Protein AF-0000000074474232 (afdb_homodimer)

Secondary structure (DSSP, 8-state):
-----------HHHHHHHHHHHHHHHHH-TT-----HHHHHHSPP--HHHHHHHHHHHHHHHH-GGGS-TT--HHHHHHHHHHHHHHHHHHHHHHHHHHHHHHHHHHHHHHHHHHHHHHHHHHHH-S-THHHHHHHHHHHHHHHHHHHHHHHHT----/-----------HHHHHHHHHHHHHHHHH-TT-----HHHHHHSPP--HHHHHHHHHHHHHHHH-GGGS-TT--HHHHHHHHHHHHHHHHHHHHHHHHHHHHHHHHHHHHHHHHHHHHHHHHHHHH---THHHHHHHHHHHHHHHHHHHHHHHHT----

Structure (mmCIF, N/CA/C/O backbone):
data_AF-0000000074474232-model_v1
#
loop_
_entity.id
_entity.type
_entity.pdbx_description
1 polymer 'Uncharacterized protein'
#
loop_
_atom_site.group_PDB
_atom_site.id
_atom_site.type_symbol
_atom_site.label_atom_id
_atom_site.label_alt_id
_atom_site.label_comp_id
_atom_site.label_asym_id
_atom_site.label_entity_id
_atom_site.label_seq_id
_atom_site.pdbx_PDB_ins_code
_atom_site.Cartn_x
_atom_site.Cartn_y
_atom_site.Cartn_z
_atom_site.occupancy
_atom_site.B_iso_or_equiv
_atom_site.auth_seq_id
_atom_site.auth_comp_id
_atom_site.auth_asym_id
_atom_site.auth_atom_id
_atom_site.pdbx_PDB_model_num
ATOM 1 N N . MET A 1 1 ? 11.703 -27.922 -12.281 1 56.19 1 MET A N 1
ATOM 2 C CA . MET A 1 1 ? 10.57 -27.234 -11.68 1 56.19 1 MET A CA 1
ATOM 3 C C . MET A 1 1 ? 10.922 -25.797 -11.359 1 56.19 1 MET A C 1
ATOM 5 O O . MET A 1 1 ? 12.078 -25.484 -11.062 1 56.19 1 MET A O 1
ATOM 9 N N . PRO A 1 2 ? 10.07 -24.875 -11.906 1 59.62 2 PRO A N 1
ATOM 10 C CA . PRO A 1 2 ? 10.422 -23.5 -11.547 1 59.62 2 PRO A CA 1
ATOM 11 C C . PRO A 1 2 ? 10.531 -23.297 -10.039 1 59.62 2 PRO A C 1
ATOM 13 O O . PRO A 1 2 ? 9.938 -24.062 -9.266 1 59.62 2 PRO A O 1
ATOM 16 N N . ALA A 1 3 ? 11.477 -22.609 -9.555 1 66.25 3 ALA A N 1
ATOM 17 C CA . ALA A 1 3 ? 11.719 -22.281 -8.148 1 66.25 3 ALA A CA 1
ATOM 18 C C . ALA A 1 3 ? 10.43 -21.844 -7.461 1 66.25 3 ALA A C 1
ATOM 20 O O . ALA A 1 3 ? 9.617 -21.141 -8.047 1 66.25 3 ALA A O 1
ATOM 21 N N . ASN A 1 4 ? 10.008 -22.703 -6.492 1 84.38 4 ASN A N 1
ATOM 22 C CA . ASN A 1 4 ? 8.828 -22.391 -5.695 1 84.38 4 ASN A CA 1
ATOM 23 C C . ASN A 1 4 ? 9.211 -21.688 -4.391 1 84.38 4 ASN A C 1
ATOM 25 O O . ASN A 1 4 ? 9.578 -22.344 -3.414 1 84.38 4 ASN A O 1
ATOM 29 N N . ARG A 1 5 ? 9.172 -20.438 -4.352 1 91.44 5 ARG A N 1
ATOM 30 C CA . ARG A 1 5 ? 9.539 -19.641 -3.184 1 91.44 5 ARG A CA 1
ATOM 31 C C . ARG A 1 5 ? 8.391 -19.562 -2.188 1 91.44 5 ARG A C 1
ATOM 33 O O . ARG A 1 5 ? 8.609 -19.562 -0.975 1 91.44 5 ARG A O 1
ATOM 40 N N . VAL A 1 6 ? 7.156 -19.516 -2.666 1 96.56 6 VAL A N 1
ATOM 41 C CA . VAL A 1 6 ? 5.973 -19.422 -1.82 1 96.56 6 VAL A CA 1
ATOM 42 C C . VAL A 1 6 ? 5.121 -20.672 -1.967 1 96.56 6 VAL A C 1
ATOM 44 O O . VAL A 1 6 ? 4.629 -20.969 -3.057 1 96.56 6 VAL A O 1
ATOM 47 N N . SER A 1 7 ? 5.07 -21.422 -0.91 1 96.19 7 SER A N 1
ATOM 48 C CA . SER A 1 7 ? 4.188 -22.578 -0.816 1 96.19 7 SER A CA 1
ATOM 49 C C . SER A 1 7 ? 3.279 -22.484 0.407 1 96.19 7 SER A C 1
ATOM 51 O O . SER A 1 7 ? 3.719 -22.734 1.531 1 96.19 7 SER A O 1
ATOM 53 N N . ALA A 1 8 ? 2.064 -22.047 0.176 1 96.62 8 ALA A N 1
ATOM 54 C CA . ALA A 1 8 ? 1.136 -21.797 1.275 1 96.62 8 ALA A CA 1
ATOM 55 C C . ALA A 1 8 ? -0.312 -21.938 0.814 1 96.62 8 ALA A C 1
ATOM 57 O O . ALA A 1 8 ? -0.588 -21.953 -0.388 1 96.62 8 ALA A O 1
ATOM 58 N N . VAL A 1 9 ? -1.107 -22.219 1.738 1 96.44 9 VAL A N 1
ATOM 59 C CA . VAL A 1 9 ? -2.553 -22.203 1.543 1 96.44 9 VAL A CA 1
ATOM 60 C C . VAL A 1 9 ? -3.191 -21.156 2.453 1 96.44 9 VAL A C 1
ATOM 62 O O . VAL A 1 9 ? -2.797 -21.016 3.613 1 96.44 9 VAL A O 1
ATOM 65 N N . LEU A 1 10 ? -4.109 -20.469 1.896 1 97.94 10 LEU A N 1
ATOM 66 C CA . LEU A 1 10 ? -4.84 -19.453 2.643 1 97.94 10 LEU A CA 1
ATOM 67 C C . LEU A 1 10 ? -6.293 -19.875 2.852 1 97.94 10 LEU A C 1
ATOM 69 O O . LEU A 1 10 ? -7.043 -20.016 1.886 1 97.94 10 LEU A O 1
ATOM 73 N N . SER A 1 11 ? -6.668 -20.094 4.113 1 97.25 11 SER A N 1
ATOM 74 C CA . SER A 1 11 ? -8.016 -20.562 4.426 1 97.25 11 SER A CA 1
ATOM 75 C C . SER A 1 11 ? -9.047 -19.469 4.184 1 97.25 11 SER A C 1
ATOM 77 O O . SER A 1 11 ? -8.719 -18.281 4.195 1 97.25 11 SER A O 1
ATOM 79 N N . LYS A 1 12 ? -10.242 -19.906 3.912 1 97.12 12 LYS A N 1
ATOM 80 C CA . LYS A 1 12 ? -11.352 -18.969 3.756 1 97.12 12 LYS A CA 1
ATOM 81 C C . LYS A 1 12 ? -11.523 -18.109 5.008 1 97.12 12 LYS A C 1
ATOM 83 O O . LYS A 1 12 ? -11.805 -16.922 4.914 1 97.12 12 LYS A O 1
ATOM 88 N N . GLU A 1 13 ? -11.359 -18.734 6.117 1 98.06 13 GLU A N 1
ATOM 89 C CA . GLU A 1 13 ? -11.492 -18.031 7.391 1 98.06 13 GLU A CA 1
ATOM 90 C C . GLU A 1 13 ? -10.445 -16.938 7.523 1 98.06 13 GLU A C 1
ATOM 92 O O . GLU A 1 13 ? -10.758 -15.82 7.953 1 98.06 13 GLU A O 1
ATOM 97 N N . ASP A 1 14 ? -9.195 -17.219 7.145 1 98.38 14 ASP A N 1
ATOM 98 C CA . ASP A 1 14 ? -8.133 -16.219 7.203 1 98.38 14 ASP A CA 1
ATOM 99 C C . ASP A 1 14 ? -8.391 -15.086 6.211 1 98.38 14 ASP A C 1
ATOM 101 O O . ASP A 1 14 ? -8.18 -13.914 6.531 1 98.38 14 ASP A O 1
ATOM 105 N N . CYS A 1 15 ? -8.836 -15.43 5.039 1 98.44 15 CYS A N 1
ATOM 106 C CA . CYS A 1 15 ? -9.172 -14.414 4.047 1 98.44 15 CYS A CA 1
ATOM 107 C C . CYS A 1 15 ? -10.234 -13.461 4.586 1 98.44 15 CYS A C 1
ATOM 109 O O . CYS A 1 15 ? -10.086 -12.242 4.465 1 98.44 15 CYS A O 1
ATOM 111 N N . GLU A 1 16 ? -11.25 -14.047 5.188 1 98.38 16 GLU A N 1
ATOM 112 C CA . GLU A 1 16 ? -12.328 -13.227 5.734 1 98.38 16 GLU A CA 1
ATOM 113 C C . GLU A 1 16 ? -11.828 -12.336 6.867 1 98.38 16 GLU A C 1
ATOM 115 O O . GLU A 1 16 ? -12.234 -11.18 6.98 1 98.38 16 GLU A O 1
ATOM 120 N N . ALA A 1 17 ? -10.93 -12.844 7.684 1 98.69 17 ALA A N 1
ATOM 121 C CA . ALA A 1 17 ? -10.367 -12.07 8.789 1 98.69 17 ALA A CA 1
ATOM 122 C C . ALA A 1 17 ? -9.539 -10.898 8.266 1 98.69 17 ALA A C 1
ATOM 124 O O . ALA A 1 17 ? -9.586 -9.797 8.828 1 98.69 17 ALA A O 1
ATOM 125 N N . ILE A 1 18 ? -8.805 -11.125 7.227 1 98.88 18 ILE A N 1
ATOM 126 C CA . ILE A 1 18 ? -7.953 -10.102 6.629 1 98.88 18 ILE A CA 1
ATOM 127 C C . ILE A 1 18 ? -8.828 -8.992 6.039 1 98.88 18 ILE A C 1
ATOM 129 O O . ILE A 1 18 ? -8.594 -7.809 6.293 1 98.88 18 ILE A O 1
ATOM 133 N N . LEU A 1 19 ? -9.852 -9.359 5.285 1 98.69 19 LEU A N 1
ATOM 134 C CA . LEU A 1 19 ? -10.742 -8.375 4.68 1 98.69 19 LEU A CA 1
ATOM 135 C C . LEU A 1 19 ? -11.5 -7.598 5.75 1 98.69 19 LEU A C 1
ATOM 137 O O . LEU A 1 19 ? -11.734 -6.398 5.602 1 98.69 19 LEU A O 1
ATOM 141 N N . ALA A 1 20 ? -11.852 -8.297 6.84 1 98.75 20 ALA A N 1
ATOM 142 C CA . ALA A 1 20 ? -12.492 -7.621 7.969 1 98.75 20 ALA A CA 1
ATOM 143 C C . ALA A 1 20 ? -11.539 -6.613 8.609 1 98.75 20 ALA A C 1
ATOM 145 O O . ALA A 1 20 ? -11.969 -5.547 9.062 1 98.75 20 ALA A O 1
ATOM 146 N N . ALA A 1 21 ? -10.234 -6.941 8.719 1 98.81 21 ALA A N 1
ATOM 147 C CA . ALA A 1 21 ? -9.234 -6.02 9.258 1 98.81 21 ALA A CA 1
ATOM 148 C C . ALA A 1 21 ? -9.133 -4.762 8.398 1 98.81 21 ALA A C 1
ATOM 150 O O . ALA A 1 21 ? -9.086 -3.648 8.93 1 98.81 21 ALA A O 1
ATOM 151 N N . PHE A 1 22 ? -9.133 -4.898 7.086 1 98.81 22 PHE A N 1
ATOM 152 C CA . PHE A 1 22 ? -9.125 -3.74 6.203 1 98.81 22 PHE A CA 1
ATOM 153 C C . PHE A 1 22 ? -10.375 -2.895 6.402 1 98.81 22 PHE A C 1
ATOM 155 O O . PHE A 1 22 ? -10.312 -1.663 6.379 1 98.81 22 PHE A O 1
ATOM 162 N N . ASN A 1 23 ? -11.508 -3.553 6.59 1 98.38 23 ASN A N 1
ATOM 163 C CA . ASN A 1 23 ? -12.75 -2.828 6.84 1 98.38 23 ASN A CA 1
ATOM 164 C C . ASN A 1 23 ? -12.703 -2.068 8.164 1 98.38 23 ASN A C 1
ATOM 166 O O . ASN A 1 23 ? -13.242 -0.968 8.273 1 98.38 23 ASN A O 1
ATOM 170 N N . THR A 1 24 ? -12.102 -2.662 9.195 1 98.69 24 THR A N 1
ATOM 171 C CA . THR A 1 24 ? -11.906 -1.979 10.469 1 98.69 24 THR A CA 1
ATOM 172 C C . THR A 1 24 ? -11.109 -0.692 10.273 1 98.69 24 THR A C 1
ATOM 174 O O . THR A 1 24 ? -11.469 0.355 10.812 1 98.69 24 THR A O 1
ATOM 177 N N . ILE A 1 25 ? -10.047 -0.731 9.484 1 98.88 25 ILE A N 1
ATOM 178 C CA . ILE A 1 25 ? -9.203 0.429 9.211 1 98.88 25 ILE A CA 1
ATOM 179 C C . ILE A 1 25 ? -10.039 1.525 8.547 1 98.88 25 ILE A C 1
ATOM 181 O O . ILE A 1 25 ? -9.992 2.684 8.961 1 98.88 25 ILE A O 1
ATOM 185 N N . LYS A 1 26 ? -10.805 1.165 7.566 1 98.25 26 LYS A N 1
ATOM 186 C CA . LYS A 1 26 ? -11.648 2.121 6.855 1 98.25 26 LYS A CA 1
ATOM 187 C C . LYS A 1 26 ? -12.656 2.775 7.801 1 98.25 26 LYS A C 1
ATOM 189 O O . LYS A 1 26 ? -12.875 3.986 7.734 1 98.25 26 LYS A O 1
ATOM 194 N N . THR A 1 27 ? -13.234 1.987 8.688 1 98.25 27 THR A N 1
ATOM 195 C CA . THR A 1 27 ? -14.258 2.467 9.609 1 98.25 27 THR A CA 1
ATOM 196 C C . THR A 1 27 ? -13.664 3.438 10.625 1 98.25 27 THR A C 1
ATOM 198 O O . THR A 1 27 ? -14.312 4.406 11.023 1 98.25 27 THR A O 1
ATOM 201 N N . LYS A 1 28 ? -12.414 3.199 11.008 1 98.5 28 LYS A N 1
ATOM 202 C CA . LYS A 1 28 ? -11.758 4.023 12.016 1 98.5 28 LYS A CA 1
ATOM 203 C C . LYS A 1 28 ? -11.164 5.285 11.398 1 98.5 28 LYS A C 1
ATOM 205 O O . LYS A 1 28 ? -10.695 6.176 12.109 1 98.5 28 LYS A O 1
ATOM 210 N N . LEU A 1 29 ? -11.172 5.352 10.07 1 98.62 29 LEU A N 1
ATOM 211 C CA . LEU A 1 29 ? -10.711 6.527 9.344 1 98.62 29 LEU A CA 1
ATOM 212 C C . LEU A 1 29 ? -11.812 7.074 8.438 1 98.62 29 LEU A C 1
ATOM 214 O O . LEU A 1 29 ? -11.656 7.109 7.215 1 98.62 29 LEU A O 1
ATOM 218 N N . PRO A 1 30 ? -12.891 7.562 9.016 1 97.69 30 PRO A N 1
ATOM 219 C CA . PRO A 1 30 ? -14.055 7.957 8.219 1 97.69 30 PRO A CA 1
ATOM 220 C C . PRO A 1 30 ? -13.812 9.227 7.41 1 97.69 30 PRO A C 1
ATOM 222 O O . PRO A 1 30 ? -14.68 9.648 6.637 1 97.69 30 PRO A O 1
ATOM 225 N N . PHE A 1 31 ? -12.617 9.797 7.5 1 98 31 PHE A N 1
ATOM 226 C CA . PHE A 1 31 ? -12.336 11.07 6.848 1 98 31 PHE A CA 1
ATOM 227 C C . PHE A 1 31 ? -11.359 10.883 5.695 1 98 31 PHE A C 1
ATOM 229 O O . PHE A 1 31 ? -10.766 11.852 5.211 1 98 31 PHE A O 1
ATOM 236 N N . LEU A 1 32 ? -11.156 9.633 5.258 1 98.44 32 LEU A N 1
ATOM 237 C CA . LEU A 1 32 ? -10.258 9.359 4.141 1 98.44 32 LEU A CA 1
ATOM 238 C C . LEU A 1 32 ? -10.758 10.031 2.863 1 98.44 32 LEU A C 1
ATOM 240 O O . LEU A 1 32 ? -11.961 10.039 2.592 1 98.44 32 LEU A O 1
ATOM 244 N N . ILE A 1 33 ? -9.805 10.555 2.111 1 97.94 33 ILE A N 1
ATOM 245 C CA . ILE A 1 33 ? -10.172 11.18 0.845 1 97.94 33 ILE A CA 1
ATOM 246 C C . ILE A 1 33 ? -9.328 10.594 -0.282 1 97.94 33 ILE A C 1
ATOM 248 O O . ILE A 1 33 ? -8.32 9.922 -0.029 1 97.94 33 ILE A O 1
ATOM 252 N N . ASP A 1 34 ? -9.805 10.828 -1.432 1 97.19 34 ASP A N 1
ATOM 253 C CA . ASP A 1 34 ? -9.086 10.461 -2.648 1 97.19 34 ASP A CA 1
ATOM 254 C C . ASP A 1 34 ? -8.703 11.695 -3.455 1 97.19 34 ASP A C 1
ATOM 256 O O . ASP A 1 34 ? -9.516 12.602 -3.637 1 97.19 34 ASP A O 1
ATOM 260 N N . LEU A 1 35 ? -7.457 11.844 -3.846 1 97.19 35 LEU A N 1
ATOM 261 C CA . LEU A 1 35 ? -6.969 12.945 -4.668 1 97.19 35 LEU A CA 1
ATOM 262 C C . LEU A 1 35 ? -6.832 12.516 -6.125 1 97.19 35 LEU A C 1
ATOM 264 O O . LEU A 1 35 ? -6.402 11.398 -6.41 1 97.19 35 LEU A O 1
ATOM 268 N N . THR A 1 36 ? -7.277 13.383 -6.996 1 96.62 36 THR A N 1
ATOM 269 C CA . THR A 1 36 ? -6.98 13.156 -8.406 1 96.62 36 THR A CA 1
ATOM 270 C C . THR A 1 36 ? -5.504 13.422 -8.695 1 96.62 36 THR A C 1
ATOM 272 O O . THR A 1 36 ? -4.797 14 -7.867 1 96.62 36 THR A O 1
ATOM 275 N N . LYS A 1 37 ? -5.109 12.953 -9.828 1 96 37 LYS A N 1
ATOM 276 C CA . LYS A 1 37 ? -3.729 13.195 -10.227 1 96 37 LYS A CA 1
ATOM 277 C C . LYS A 1 37 ? -3.42 14.688 -10.258 1 96 37 LYS A C 1
ATOM 279 O O . LYS A 1 37 ? -2.348 15.117 -9.82 1 96 37 LYS A O 1
ATOM 284 N N . GLU A 1 38 ? -4.289 15.523 -10.75 1 96 38 GLU A N 1
ATOM 285 C CA . GLU A 1 38 ? -4.129 16.969 -10.844 1 96 38 GLU A CA 1
ATOM 286 C C . GLU A 1 38 ? -4.043 17.609 -9.453 1 96 38 GLU A C 1
ATOM 288 O O . GLU A 1 38 ? -3.227 18.5 -9.227 1 96 38 GLU A O 1
ATOM 293 N N . GLU A 1 39 ? -4.832 17.109 -8.602 1 94.5 39 GLU A N 1
ATOM 294 C CA . GLU A 1 39 ? -4.824 17.625 -7.238 1 94.5 39 GLU A CA 1
ATOM 295 C C . GLU A 1 39 ? -3.51 17.297 -6.531 1 94.5 39 GLU A C 1
ATOM 297 O O . GLU A 1 39 ? -2.941 18.156 -5.844 1 94.5 39 GLU A O 1
ATOM 302 N N . ARG A 1 40 ? -3.127 16.094 -6.711 1 94.31 40 ARG A N 1
ATOM 303 C CA . ARG A 1 40 ? -1.899 15.633 -6.074 1 94.31 40 ARG A CA 1
ATOM 304 C C . ARG A 1 40 ? -0.71 16.5 -6.473 1 94.31 40 ARG A C 1
ATOM 306 O O . ARG A 1 40 ? 0.116 16.859 -5.633 1 94.31 40 ARG A O 1
ATOM 313 N N . VAL A 1 41 ? -0.672 16.812 -7.652 1 92.19 41 VAL A N 1
ATOM 314 C CA . VAL A 1 41 ? 0.442 17.578 -8.188 1 92.19 41 VAL A CA 1
ATOM 315 C C . VAL A 1 41 ? 0.34 19.031 -7.715 1 92.19 41 VAL A C 1
ATOM 317 O O . VAL A 1 41 ? 1.356 19.688 -7.453 1 92.19 41 VAL A O 1
ATOM 320 N N . ALA A 1 42 ? -0.801 19.562 -7.512 1 91.19 42 ALA A N 1
ATOM 321 C CA . ALA A 1 42 ? -1.051 20.969 -7.188 1 91.19 42 ALA A CA 1
ATOM 322 C C . ALA A 1 42 ? -0.808 21.234 -5.707 1 91.19 42 ALA A C 1
ATOM 324 O O . ALA A 1 42 ? -0.588 22.391 -5.309 1 91.19 42 ALA A O 1
ATOM 325 N N . LEU A 1 43 ? -0.833 20.219 -4.887 1 90.5 43 LEU A N 1
ATOM 326 C CA . LEU A 1 43 ? -0.691 20.391 -3.447 1 90.5 43 LEU A CA 1
ATOM 327 C C . LEU A 1 43 ? 0.745 20.75 -3.084 1 90.5 43 LEU A C 1
ATOM 329 O O . LEU A 1 43 ? 1.689 20.141 -3.59 1 90.5 43 LEU A O 1
ATOM 333 N N . PRO A 1 44 ? 0.837 21.828 -2.281 1 86.62 44 PRO A N 1
ATOM 334 C CA . PRO A 1 44 ? 2.178 22.031 -1.731 1 86.62 44 PRO A CA 1
ATOM 335 C C . PRO A 1 44 ? 2.678 20.844 -0.919 1 86.62 44 PRO A C 1
ATOM 337 O O . PRO A 1 44 ? 1.976 20.359 -0.027 1 86.62 44 PRO A O 1
ATOM 340 N N . LYS A 1 45 ? 3.787 20.344 -1.188 1 79.5 45 LYS A N 1
ATOM 341 C CA . LYS A 1 45 ? 4.262 19.094 -0.595 1 79.5 45 LYS A CA 1
ATOM 342 C C . LYS A 1 45 ? 4.992 19.359 0.719 1 79.5 45 LYS A C 1
ATOM 344 O O . LYS A 1 45 ? 5.746 20.328 0.836 1 79.5 45 LYS A O 1
ATOM 349 N N . MET A 1 46 ? 4.535 18.484 1.647 1 79.56 46 MET A N 1
ATOM 350 C CA . MET A 1 46 ? 5.234 18.5 2.93 1 79.56 46 MET A CA 1
ATOM 351 C C . MET A 1 46 ? 6.309 17.422 2.973 1 79.56 46 MET A C 1
ATOM 353 O O . MET A 1 46 ? 6.02 16.25 2.744 1 79.56 46 MET A O 1
ATOM 357 N N . GLY A 1 47 ? 7.516 17.75 2.85 1 74.06 47 GLY A N 1
ATOM 358 C CA . GLY A 1 47 ? 8.594 16.797 3.07 1 74.06 47 GLY A CA 1
ATOM 359 C C . GLY A 1 47 ? 9.133 16.812 4.488 1 74.06 47 GLY A C 1
ATOM 360 O O . GLY A 1 47 ? 8.57 17.484 5.359 1 74.06 47 GLY A O 1
ATOM 361 N N . ASP A 1 48 ? 10.039 15.945 4.777 1 76.75 48 ASP A N 1
ATOM 362 C CA . ASP A 1 48 ? 10.602 15.812 6.117 1 76.75 48 ASP A CA 1
ATOM 363 C C . ASP A 1 48 ? 11.008 17.172 6.676 1 76.75 48 ASP A C 1
ATOM 365 O O . ASP A 1 48 ? 10.742 17.484 7.84 1 76.75 48 ASP A O 1
ATOM 369 N N . LYS A 1 49 ? 11.555 18.031 5.891 1 77.19 49 LYS A N 1
ATOM 370 C CA . LYS A 1 49 ? 11.992 19.359 6.332 1 77.19 49 LYS A CA 1
ATOM 371 C C . LYS A 1 49 ? 10.797 20.266 6.613 1 77.19 49 LYS A C 1
ATOM 373 O O . LYS A 1 49 ? 10.859 21.125 7.5 1 77.19 49 LYS A O 1
ATOM 378 N N . SER A 1 50 ? 9.758 19.938 6 1 88.25 50 SER A N 1
ATOM 379 C CA . SER A 1 50 ? 8.57 20.766 6.18 1 88.25 50 SER A CA 1
ATOM 380 C C . SER A 1 50 ? 7.852 20.422 7.48 1 88.25 50 SER A C 1
ATOM 382 O O . SER A 1 50 ? 7.148 21.25 8.047 1 88.25 50 SER A O 1
ATOM 384 N N . ARG A 1 51 ? 8.133 19.203 8.016 1 90.81 51 ARG A N 1
ATOM 385 C CA . ARG A 1 51 ? 7.496 18.797 9.266 1 90.81 51 ARG A CA 1
ATOM 386 C C . ARG A 1 51 ? 8.008 19.625 10.438 1 90.81 51 ARG A C 1
ATOM 388 O O . ARG A 1 51 ? 7.215 20.109 11.258 1 90.81 51 ARG A O 1
ATOM 395 N N . ALA A 1 52 ? 9.297 19.75 10.523 1 88.69 52 ALA A N 1
ATOM 396 C CA . ALA A 1 52 ? 9.891 20.578 11.57 1 88.69 52 ALA A CA 1
ATOM 397 C C . ALA A 1 52 ? 9.43 22.031 11.445 1 88.69 52 ALA A C 1
ATOM 399 O O . ALA A 1 52 ? 9.172 22.688 12.453 1 88.69 52 ALA A O 1
ATOM 400 N N . PHE A 1 53 ? 9.406 22.531 10.219 1 93 53 PHE A N 1
ATOM 401 C CA . PHE A 1 53 ? 8.938 23.875 9.93 1 93 53 PHE A CA 1
ATOM 402 C C . PHE A 1 53 ? 7.512 24.078 10.422 1 93 53 PHE A C 1
ATOM 404 O O . PHE A 1 53 ? 7.207 25.062 11.086 1 93 53 PHE A O 1
ATOM 411 N N . VAL A 1 54 ? 6.68 23.125 10.094 1 94.94 54 VAL A N 1
ATOM 412 C CA . VAL A 1 54 ? 5.27 23.203 10.469 1 94.94 54 VAL A CA 1
ATOM 413 C C . VAL A 1 54 ? 5.133 23.172 11.984 1 94.94 54 VAL A C 1
ATOM 415 O O . VAL A 1 54 ? 4.375 23.953 12.562 1 94.94 54 VAL A O 1
ATOM 418 N N . THR A 1 55 ? 5.848 22.281 12.719 1 93.5 55 THR A N 1
ATOM 419 C CA . THR A 1 55 ? 5.812 22.172 14.172 1 93.5 55 THR A CA 1
ATOM 420 C C . THR A 1 55 ? 6.273 23.469 14.828 1 93.5 55 THR A C 1
ATOM 422 O O . THR A 1 55 ? 5.645 23.953 15.773 1 93.5 55 THR A O 1
ATOM 425 N N . LYS A 1 56 ? 7.305 24.016 14.297 1 93.12 56 LYS A N 1
ATOM 426 C CA . LYS A 1 56 ? 7.824 25.266 14.828 1 93.12 56 LYS A CA 1
ATOM 427 C C . LYS A 1 56 ? 6.832 26.406 14.609 1 93.12 56 LYS A C 1
ATOM 429 O O . LYS A 1 56 ? 6.621 27.234 15.5 1 93.12 56 LYS A O 1
ATOM 434 N N . ALA A 1 57 ? 6.34 26.453 13.398 1 94.44 57 ALA A N 1
ATOM 435 C CA . ALA A 1 57 ? 5.34 27.484 13.078 1 94.44 57 ALA A CA 1
ATOM 436 C C . ALA A 1 57 ? 4.156 27.406 14.039 1 94.44 57 ALA A C 1
ATOM 438 O O . ALA A 1 57 ? 3.652 28.422 14.5 1 94.44 57 ALA A O 1
ATOM 439 N N . LEU A 1 58 ? 3.725 26.203 14.312 1 96.19 58 LEU A N 1
ATOM 440 C CA . LEU A 1 58 ? 2.615 26 15.242 1 96.19 58 LEU A CA 1
ATOM 441 C C . LEU A 1 58 ? 2.982 26.5 16.641 1 96.19 58 LEU A C 1
ATOM 443 O O . LEU A 1 58 ? 2.168 27.141 17.312 1 96.19 58 LEU A O 1
ATOM 447 N N . GLU A 1 59 ? 4.133 26.203 17.062 1 94.56 59 GLU A N 1
ATOM 448 C CA . GLU A 1 59 ? 4.621 26.672 18.344 1 94.56 59 GLU A CA 1
ATOM 449 C C . GLU A 1 59 ? 4.617 28.203 18.422 1 94.56 59 GLU A C 1
ATOM 451 O O . GLU A 1 59 ? 4.121 28.781 19.391 1 94.56 59 GLU A O 1
ATOM 456 N N . VAL A 1 60 ? 5.141 28.781 17.391 1 93 60 VAL A N 1
ATOM 457 C CA . VAL A 1 60 ? 5.227 30.234 17.312 1 93 60 VAL A CA 1
ATOM 458 C C . VAL A 1 60 ? 3.824 30.844 17.344 1 93 60 VAL A C 1
ATOM 460 O O . VAL A 1 60 ? 3.564 31.781 18.078 1 93 60 VAL A O 1
ATOM 463 N N . ALA A 1 61 ? 2.998 30.312 16.562 1 94.38 61 ALA A N 1
ATOM 464 C CA . ALA A 1 61 ? 1.624 30.797 16.484 1 94.38 61 ALA A CA 1
ATOM 465 C C . ALA A 1 61 ? 0.908 30.656 17.812 1 94.38 61 ALA A C 1
ATOM 467 O O . ALA A 1 61 ? 0.138 31.531 18.219 1 94.38 61 ALA A O 1
ATOM 468 N N . THR A 1 62 ? 1.084 29.516 18.516 1 95.44 62 THR A N 1
ATOM 469 C CA . THR A 1 62 ? 0.442 29.234 19.781 1 95.44 62 THR A CA 1
ATOM 470 C C . THR A 1 62 ? 0.928 30.203 20.859 1 95.44 62 THR A C 1
ATOM 472 O O . THR A 1 62 ? 0.142 30.672 21.688 1 95.44 62 THR A O 1
ATOM 475 N N . GLN A 1 63 ? 2.195 30.578 20.812 1 91.62 63 GLN A N 1
ATOM 476 C CA . GLN A 1 63 ? 2.803 31.438 21.828 1 91.62 63 GLN A CA 1
ATOM 477 C C . GLN A 1 63 ? 2.52 32.906 21.531 1 91.62 63 GLN A C 1
ATOM 479 O O . GLN A 1 63 ? 2.541 33.75 22.438 1 91.62 63 GLN A O 1
ATOM 484 N N . ASN A 1 64 ? 2.309 33.188 20.25 1 89.38 64 ASN A N 1
ATOM 485 C CA . ASN A 1 64 ? 2.131 34.562 19.828 1 89.38 64 ASN A CA 1
ATOM 486 C C . ASN A 1 64 ? 0.944 34.719 18.875 1 89.38 64 ASN A C 1
ATOM 488 O O . ASN A 1 64 ? 1.106 35.125 17.734 1 89.38 64 ASN A O 1
ATOM 492 N N . PRO A 1 65 ? -0.267 34.438 19.391 1 89.5 65 PRO A N 1
ATOM 493 C CA . PRO A 1 65 ? -1.417 34.469 18.484 1 89.5 65 PRO A CA 1
ATOM 494 C C . PRO A 1 65 ? -1.764 35.875 18.031 1 89.5 65 PRO A C 1
ATOM 496 O O . PRO A 1 6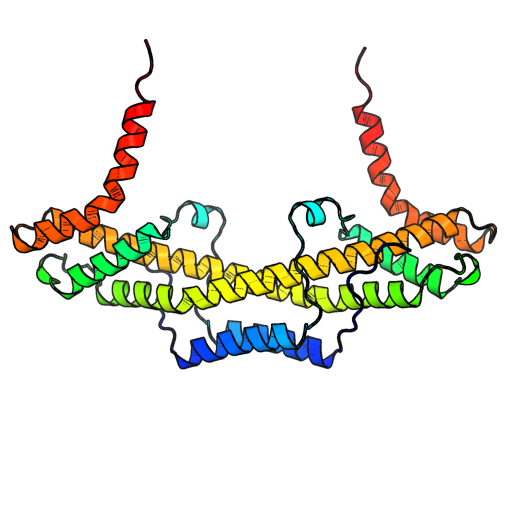5 ? -2.434 36.062 17 1 89.5 65 PRO A O 1
ATOM 499 N N . ASP A 1 66 ? -1.209 36.938 18.609 1 88.56 66 ASP A N 1
ATOM 500 C CA . ASP A 1 66 ? -1.623 38.312 18.391 1 88.56 66 ASP A CA 1
ATOM 501 C C . ASP A 1 66 ? -1.075 38.844 17.062 1 88.56 66 ASP A C 1
ATOM 503 O O . ASP A 1 66 ? -1.595 39.812 16.516 1 88.56 66 ASP A O 1
ATOM 507 N N . PHE A 1 67 ? 0.028 38.219 16.609 1 88.38 67 PHE A N 1
ATOM 508 C CA . PHE A 1 67 ? 0.589 38.75 15.367 1 88.38 67 PHE A CA 1
ATOM 509 C C . PHE A 1 67 ? -0.144 38.156 14.164 1 88.38 67 PHE A C 1
ATOM 511 O O . PHE A 1 67 ? 0.056 38.625 13.031 1 88.38 67 PHE A O 1
ATOM 518 N N . LEU A 1 68 ? -1.038 37.219 14.383 1 91.88 68 LEU A N 1
ATOM 519 C CA . LEU A 1 68 ? -1.753 36.562 13.289 1 91.88 68 LEU A CA 1
ATOM 520 C C . LEU A 1 68 ? -3.047 37.312 12.969 1 91.88 68 LEU A C 1
ATOM 522 O O . LEU A 1 68 ? -3.643 37.938 13.852 1 91.88 68 LEU A O 1
ATOM 526 N N . PRO A 1 69 ? -3.396 37.312 11.68 1 90.56 69 PRO A N 1
ATOM 527 C CA . PRO A 1 69 ? -4.684 37.938 11.352 1 90.56 69 PRO A CA 1
ATOM 528 C C . PRO A 1 69 ? -5.859 37.25 12.055 1 90.56 69 PRO A C 1
ATOM 530 O O . PRO A 1 69 ? -5.793 36.062 12.383 1 90.56 69 PRO A O 1
ATOM 533 N N . ARG A 1 70 ? -6.953 38.031 12.281 1 89.62 70 ARG A N 1
ATOM 534 C CA . ARG A 1 70 ? -8.125 37.5 12.984 1 89.62 70 ARG A CA 1
ATOM 535 C C . ARG A 1 70 ? -8.742 36.344 12.242 1 89.62 70 ARG A C 1
ATOM 537 O O . ARG A 1 70 ? -9.398 35.5 12.852 1 89.62 70 ARG A O 1
ATOM 544 N N . SER A 1 71 ? -8.508 36.219 10.875 1 90.88 71 SER A N 1
ATOM 545 C CA . SER A 1 71 ? -9.102 35.188 10.039 1 90.88 71 SER A CA 1
ATOM 546 C C . SER A 1 71 ? -8.312 33.906 10.117 1 90.88 71 SER A C 1
ATOM 548 O O . SER A 1 71 ? -8.766 32.844 9.633 1 90.88 71 SER A O 1
ATOM 550 N N . PHE A 1 72 ? -7.137 34 10.773 1 94.62 72 PHE A N 1
ATOM 551 C CA . PHE A 1 72 ? -6.309 32.812 10.875 1 94.62 72 PHE A CA 1
ATOM 552 C C . PHE A 1 72 ? -6.898 31.812 11.883 1 94.62 72 PHE A C 1
ATOM 554 O O . PHE A 1 72 ? -7.219 32.188 13.008 1 94.62 72 PHE A O 1
ATOM 561 N N . ASP A 1 73 ? -7.027 30.547 11.461 1 95.06 73 ASP A N 1
ATOM 562 C CA . ASP A 1 73 ? -7.613 29.516 12.312 1 95.06 73 ASP A CA 1
ATOM 563 C C . ASP A 1 73 ? -6.531 28.641 12.953 1 95.06 73 ASP A C 1
ATOM 565 O O . ASP A 1 73 ? -6.176 27.594 12.422 1 95.06 73 ASP A O 1
ATOM 569 N N . LEU A 1 74 ? -6.051 29.062 14.117 1 95.25 74 LEU A N 1
ATOM 570 C CA . LEU A 1 74 ? -4.977 28.375 14.828 1 95.25 74 LEU A CA 1
ATOM 571 C C . LEU A 1 74 ? -5.406 26.969 15.242 1 95.25 74 LEU A C 1
ATOM 573 O O . LEU A 1 74 ? -4.598 26.047 15.211 1 95.25 74 LEU A O 1
ATOM 577 N N . GLU A 1 75 ? -6.641 26.844 15.648 1 95.31 75 GLU A N 1
ATOM 578 C CA . GLU A 1 75 ? -7.141 25.531 16.078 1 95.31 75 GLU A CA 1
ATOM 579 C C . GLU A 1 75 ? -7.121 24.531 14.922 1 95.31 75 GLU A C 1
ATOM 581 O O . GLU A 1 75 ? -6.77 23.375 15.109 1 95.31 75 GLU A O 1
ATOM 586 N N . GLU A 1 76 ? -7.488 25.031 13.742 1 96.5 76 GLU A N 1
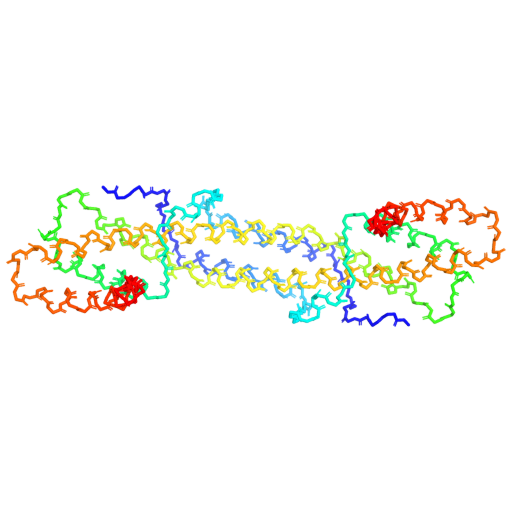ATOM 587 C CA . GLU A 1 76 ? -7.453 24.141 12.586 1 96.5 76 GLU A CA 1
ATOM 588 C C . GLU A 1 76 ? -6.02 23.75 12.234 1 96.5 76 GLU A C 1
ATOM 590 O O . GLU A 1 76 ? -5.758 22.594 11.867 1 96.5 76 GLU A O 1
ATOM 595 N N . MET A 1 77 ? -5.062 24.672 12.273 1 96.19 77 MET A N 1
ATOM 596 C CA . MET A 1 77 ? -3.658 24.344 12.062 1 96.19 77 MET A CA 1
ATOM 597 C C . MET A 1 77 ? -3.201 23.266 13.039 1 96.19 77 MET A C 1
ATOM 599 O O . MET A 1 77 ? -2.488 22.344 12.664 1 96.19 77 MET A O 1
ATOM 603 N N . ARG A 1 78 ? -3.613 23.406 14.281 1 97 78 ARG A N 1
ATOM 604 C CA . ARG A 1 78 ? -3.248 22.438 15.305 1 97 78 ARG A CA 1
ATOM 605 C C . ARG A 1 78 ? -3.811 21.062 14.977 1 97 78 ARG A C 1
ATOM 607 O O . ARG A 1 78 ? -3.094 20.062 15.047 1 97 78 ARG A O 1
ATOM 614 N N . LYS A 1 79 ? -5.094 21.047 14.594 1 97.06 79 LYS A N 1
ATOM 615 C CA . LYS A 1 79 ? -5.746 19.781 14.242 1 97.06 79 LYS A CA 1
ATOM 616 C C . LYS A 1 79 ? -5.02 19.094 13.086 1 97.06 79 LYS A C 1
ATOM 618 O O . LYS A 1 79 ? -4.75 17.891 13.141 1 97.06 79 LYS A O 1
ATOM 623 N N . ASP A 1 80 ? -4.699 19.875 12.055 1 97 80 ASP A N 1
ATOM 624 C CA . ASP A 1 80 ? -4.043 19.312 10.875 1 97 80 ASP A CA 1
ATOM 625 C C . ASP A 1 80 ? -2.658 18.781 11.219 1 97 80 ASP A C 1
ATOM 627 O O . ASP A 1 80 ? -2.279 17.688 10.773 1 97 80 ASP A O 1
ATOM 631 N N . THR A 1 81 ? -1.937 19.547 11.992 1 96.56 81 THR A N 1
ATOM 632 C CA . THR A 1 81 ? -0.587 19.141 12.375 1 96.56 81 THR A CA 1
ATOM 633 C C . THR A 1 81 ? -0.618 17.875 13.219 1 96.56 81 THR A C 1
ATOM 635 O O . THR A 1 81 ? 0.152 16.938 12.969 1 96.56 81 THR A O 1
ATOM 638 N N . GLU A 1 82 ? -1.528 17.797 14.18 1 97.12 82 GLU A N 1
ATOM 639 C CA . GLU A 1 82 ? -1.638 16.641 15.062 1 97.12 82 GLU A CA 1
ATOM 640 C C . GLU A 1 82 ? -2.137 15.414 14.305 1 97.12 82 GLU A C 1
ATOM 642 O O . GLU A 1 82 ? -1.68 14.297 14.555 1 97.12 82 GLU A O 1
ATOM 647 N N . LEU A 1 83 ? -3.104 15.672 13.422 1 97.94 83 LEU A N 1
ATOM 648 C CA . LEU A 1 83 ? -3.613 14.57 12.609 1 97.94 83 LEU A CA 1
ATOM 649 C C . LEU A 1 83 ? -2.516 13.992 11.727 1 97.94 83 LEU A C 1
ATOM 651 O O . LEU A 1 83 ? -2.398 12.766 11.594 1 97.94 83 LEU A O 1
ATOM 655 N N . PHE A 1 84 ? -1.748 14.875 11.148 1 96.88 84 PHE A N 1
ATOM 656 C CA . PHE A 1 84 ? -0.624 14.422 10.336 1 96.88 84 PHE A CA 1
ATOM 657 C C . PHE A 1 84 ? 0.3 13.523 11.148 1 96.88 84 PHE A C 1
ATOM 659 O O . PHE A 1 84 ? 0.673 12.438 10.703 1 96.88 84 PHE A O 1
ATOM 666 N N . GLU A 1 85 ? 0.653 13.922 12.305 1 95.62 85 GLU A N 1
ATOM 667 C CA . GLU A 1 85 ? 1.564 13.172 13.156 1 95.62 85 GLU A CA 1
ATOM 668 C C . GLU A 1 85 ? 0.965 11.828 13.555 1 95.62 85 GLU A C 1
ATOM 670 O O . GLU A 1 85 ? 1.673 10.82 13.609 1 95.62 85 GLU A O 1
ATOM 675 N N . ALA A 1 86 ? -0.326 11.82 13.828 1 97.56 86 ALA A N 1
ATOM 676 C CA . ALA A 1 86 ? -1.008 10.594 14.234 1 97.56 86 ALA A CA 1
ATOM 677 C C . ALA A 1 86 ? -1.094 9.602 13.07 1 97.56 86 ALA A C 1
ATOM 679 O O . ALA A 1 86 ? -1.046 8.391 13.281 1 97.56 86 ALA A O 1
ATOM 680 N N . MET A 1 87 ? -1.145 10.133 11.836 1 97.94 87 MET A N 1
ATOM 681 C CA . MET A 1 87 ? -1.375 9.273 10.68 1 97.94 87 MET A CA 1
ATOM 682 C C . MET A 1 87 ? -0.055 8.766 10.102 1 97.94 87 MET A C 1
ATOM 684 O O . MET A 1 87 ? -0.038 7.82 9.32 1 97.94 87 MET A O 1
ATOM 688 N N . TYR A 1 88 ? 1.002 9.367 10.523 1 95.12 88 TYR A N 1
ATOM 689 C CA . TYR A 1 88 ? 2.281 9.031 9.906 1 95.12 88 TYR A CA 1
ATOM 690 C C . TYR A 1 88 ? 2.627 7.562 10.125 1 95.12 88 TYR A C 1
ATOM 692 O O . TYR A 1 88 ? 2.908 6.832 9.172 1 95.12 88 TYR A O 1
ATOM 700 N N . PRO A 1 89 ? 2.551 7.082 11.375 1 97.31 89 PRO A N 1
ATOM 701 C CA . PRO A 1 89 ? 2.822 5.656 11.578 1 97.31 89 PRO A CA 1
ATOM 702 C C . PRO A 1 89 ? 1.848 4.754 10.828 1 97.31 89 PRO A C 1
ATOM 704 O O . PRO A 1 89 ? 2.215 3.65 10.414 1 97.31 89 PRO A O 1
ATOM 707 N N . ILE A 1 90 ? 0.65 5.176 10.648 1 98.75 90 ILE A N 1
ATOM 708 C CA . ILE A 1 90 ? -0.367 4.434 9.906 1 98.75 90 ILE A CA 1
ATOM 709 C C . ILE A 1 90 ? 0.022 4.344 8.438 1 98.75 90 ILE A C 1
ATOM 711 O O . ILE A 1 90 ? -0.091 3.283 7.82 1 98.75 90 ILE A O 1
ATOM 715 N N . LEU A 1 91 ? 0.513 5.477 7.914 1 98.19 91 LEU A N 1
ATOM 716 C CA . LEU A 1 91 ? 0.981 5.512 6.535 1 98.19 91 LEU A CA 1
ATOM 717 C C . LEU A 1 91 ? 2.129 4.531 6.324 1 98.19 91 LEU A C 1
ATOM 719 O O . LEU A 1 91 ? 2.146 3.791 5.34 1 98.19 91 LEU A O 1
ATOM 723 N N . LEU A 1 92 ? 3.059 4.48 7.246 1 97.94 92 LEU A N 1
ATOM 724 C CA . LEU A 1 92 ? 4.199 3.58 7.137 1 97.94 92 LEU A CA 1
ATOM 725 C C . LEU A 1 92 ? 3.752 2.123 7.184 1 97.94 92 LEU A C 1
ATOM 727 O O . LEU A 1 92 ? 4.195 1.306 6.371 1 97.94 92 LEU A O 1
ATOM 731 N N . ALA A 1 93 ? 2.885 1.786 8.109 1 98.56 93 ALA A N 1
ATOM 732 C CA . ALA A 1 93 ? 2.365 0.427 8.227 1 98.56 93 ALA A CA 1
ATOM 733 C C . ALA A 1 93 ? 1.617 0.011 6.965 1 98.56 93 ALA A C 1
ATOM 735 O O . ALA A 1 93 ? 1.812 -1.096 6.457 1 98.56 93 ALA A O 1
ATOM 736 N N . SER A 1 94 ? 0.78 0.919 6.473 1 98.75 94 SER A N 1
ATOM 737 C CA . SER A 1 94 ? 0.017 0.667 5.254 1 98.75 94 SER A CA 1
ATOM 738 C C . SER A 1 94 ? 0.939 0.412 4.066 1 98.75 94 SER A C 1
ATOM 740 O O . SER A 1 94 ? 0.691 -0.49 3.262 1 98.75 94 SER A O 1
ATOM 742 N N . SER A 1 95 ? 1.98 1.198 3.932 1 98.44 95 SER A N 1
ATOM 743 C CA . SER A 1 95 ? 2.938 1.055 2.84 1 98.44 95 SER A CA 1
ATOM 744 C C . SER A 1 95 ? 3.66 -0.286 2.91 1 98.44 95 SER A C 1
ATOM 746 O O . SER A 1 95 ? 3.797 -0.978 1.898 1 98.44 95 SER A O 1
ATOM 748 N N . GLN A 1 96 ? 4.098 -0.61 4.086 1 98.19 96 GLN A N 1
ATOM 749 C CA . GLN A 1 96 ? 4.832 -1.855 4.289 1 98.19 96 GLN A CA 1
ATOM 750 C C . GLN A 1 96 ? 3.963 -3.064 3.955 1 98.19 96 GLN A C 1
ATOM 752 O O . GLN A 1 96 ? 4.379 -3.943 3.195 1 98.19 96 GLN A O 1
ATOM 757 N N . ILE A 1 97 ? 2.777 -3.125 4.469 1 98.75 97 ILE A N 1
ATOM 758 C CA . ILE A 1 97 ? 1.894 -4.27 4.285 1 98.75 97 ILE A CA 1
ATOM 759 C C . ILE A 1 97 ? 1.465 -4.359 2.82 1 98.75 97 ILE A C 1
ATOM 761 O O . ILE A 1 97 ? 1.427 -5.449 2.242 1 98.75 97 ILE A O 1
ATOM 765 N N . HIS A 1 98 ? 1.172 -3.256 2.201 1 98.62 98 HIS A N 1
ATOM 766 C CA . HIS A 1 98 ? 0.79 -3.248 0.793 1 98.62 98 HIS A CA 1
ATOM 767 C C . HIS A 1 98 ? 1.918 -3.775 -0.086 1 98.62 98 HIS A C 1
ATOM 769 O O . HIS A 1 98 ? 1.682 -4.582 -0.991 1 98.62 98 HIS A O 1
ATOM 775 N N . GLU A 1 99 ? 3.145 -3.348 0.152 1 98.38 99 GLU A N 1
ATOM 776 C CA . GLU A 1 99 ? 4.301 -3.797 -0.619 1 98.38 99 GLU A CA 1
ATOM 777 C C . GLU A 1 99 ? 4.504 -5.305 -0.485 1 98.38 99 GLU A C 1
ATOM 779 O O . GLU A 1 99 ? 4.719 -5.996 -1.48 1 98.38 99 GLU A O 1
ATOM 784 N N . LEU A 1 100 ? 4.426 -5.805 0.701 1 98.69 100 LEU A N 1
ATOM 785 C CA . LEU A 1 100 ? 4.609 -7.23 0.947 1 98.69 100 LEU A CA 1
ATOM 786 C C . LEU A 1 100 ? 3.521 -8.047 0.259 1 98.69 100 LEU A C 1
ATOM 788 O O . LEU A 1 100 ? 3.801 -9.094 -0.322 1 98.69 100 LEU A O 1
ATOM 792 N N . ILE A 1 101 ? 2.281 -7.594 0.311 1 98.75 101 ILE A N 1
ATOM 793 C CA . ILE A 1 101 ? 1.174 -8.289 -0.341 1 98.75 101 ILE A CA 1
ATOM 794 C C . ILE A 1 101 ? 1.384 -8.281 -1.854 1 98.75 101 ILE A C 1
ATOM 796 O O . ILE A 1 101 ? 1.252 -9.32 -2.506 1 98.75 101 ILE A O 1
ATOM 800 N N . GLU A 1 102 ? 1.73 -7.141 -2.391 1 97.81 102 GLU A N 1
ATOM 801 C CA . GLU A 1 102 ? 1.961 -7.016 -3.826 1 97.81 102 GLU A CA 1
ATOM 802 C C . GLU A 1 102 ? 3.088 -7.934 -4.285 1 97.81 102 GLU A C 1
ATOM 804 O O . GLU A 1 102 ? 2.945 -8.648 -5.281 1 97.81 102 GLU A O 1
ATOM 809 N N . ASP A 1 103 ? 4.211 -7.93 -3.562 1 97.69 103 ASP A N 1
ATOM 810 C CA . ASP A 1 103 ? 5.359 -8.766 -3.887 1 97.69 103 ASP A CA 1
ATOM 811 C C .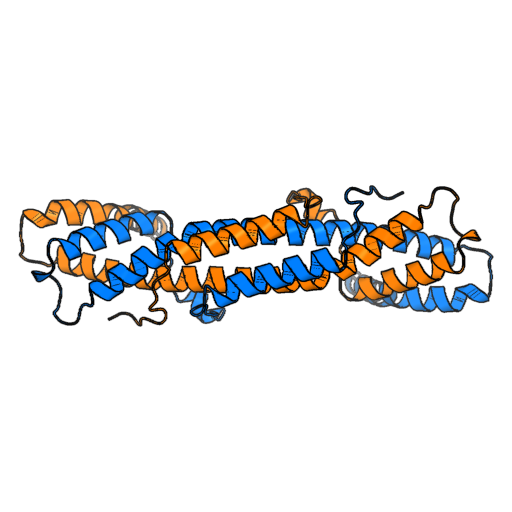 ASP A 1 103 ? 4.996 -10.25 -3.838 1 97.69 103 ASP A C 1
ATOM 813 O O . ASP A 1 103 ? 5.395 -11.023 -4.711 1 97.69 103 ASP A O 1
ATOM 817 N N . THR A 1 104 ? 4.266 -10.625 -2.834 1 98.25 104 THR A N 1
ATOM 818 C CA . THR A 1 104 ? 3.883 -12.023 -2.662 1 98.25 104 THR A CA 1
ATOM 819 C C . THR A 1 104 ? 2.949 -12.469 -3.785 1 98.25 104 THR A C 1
ATOM 821 O O . THR A 1 104 ? 3.123 -13.547 -4.352 1 98.25 104 THR A O 1
ATOM 824 N N . VAL A 1 105 ? 2.014 -11.617 -4.137 1 97 105 VAL A N 1
ATOM 825 C CA . VAL A 1 105 ? 1.087 -11.938 -5.219 1 97 105 VAL A CA 1
ATOM 826 C C . VAL A 1 105 ? 1.85 -12.055 -6.535 1 97 105 VAL A C 1
ATOM 828 O O . VAL A 1 105 ? 1.587 -12.961 -7.332 1 97 105 VAL A O 1
ATOM 831 N N . MET A 1 106 ? 2.799 -11.234 -6.758 1 96.06 106 MET A N 1
ATOM 832 C CA . MET A 1 106 ? 3.617 -11.266 -7.969 1 96.06 106 MET A CA 1
ATOM 833 C C . MET A 1 106 ? 4.414 -12.562 -8.047 1 96.06 106 MET A C 1
ATOM 835 O O . MET A 1 106 ? 4.449 -13.211 -9.094 1 96.06 106 MET A O 1
ATOM 839 N N . GLU A 1 107 ? 4.969 -12.945 -6.949 1 96.12 107 GLU A N 1
ATOM 840 C CA . GLU A 1 107 ? 5.762 -14.172 -6.902 1 96.12 107 GLU A CA 1
ATOM 841 C C . GLU A 1 107 ? 4.891 -15.406 -7.129 1 96.12 107 GLU A C 1
ATOM 843 O O . GLU A 1 107 ? 5.203 -16.25 -7.969 1 96.12 107 GLU A O 1
ATOM 848 N N . VAL A 1 108 ? 3.816 -15.445 -6.395 1 96.5 108 VAL A N 1
ATOM 849 C CA . VAL A 1 108 ? 2.9 -16.578 -6.492 1 96.5 108 VAL A CA 1
ATOM 850 C C . VAL A 1 108 ? 2.361 -16.688 -7.918 1 96.5 108 VAL A C 1
ATOM 852 O O . VAL A 1 108 ? 2.307 -17.781 -8.484 1 96.5 108 VAL A O 1
ATOM 855 N N . GLY A 1 109 ? 1.978 -15.578 -8.469 1 95.56 109 GLY A N 1
ATOM 856 C CA . GLY A 1 109 ? 1.521 -15.539 -9.852 1 95.56 109 GLY A CA 1
ATOM 857 C C . GLY A 1 109 ? 2.576 -16 -10.836 1 95.56 109 GLY A C 1
ATOM 858 O O . GLY A 1 109 ? 2.277 -16.75 -11.766 1 95.56 109 GLY A O 1
ATOM 859 N N . SER A 1 110 ? 3.719 -15.555 -10.664 1 95.31 110 SER A N 1
ATOM 860 C CA . SER A 1 110 ? 4.832 -15.938 -11.531 1 95.31 110 SER A CA 1
ATOM 861 C C . SER A 1 110 ? 5.074 -17.453 -11.484 1 95.31 110 SER A C 1
ATOM 863 O O . SER A 1 110 ? 5.301 -18.078 -12.516 1 95.31 110 SER A O 1
ATOM 865 N N . GLU A 1 111 ? 5.035 -18.016 -10.344 1 95.81 111 GLU A N 1
ATOM 866 C CA . GLU A 1 111 ? 5.227 -19.453 -10.172 1 95.81 111 GLU A CA 1
ATOM 867 C C . GLU A 1 111 ? 4.109 -20.234 -10.844 1 95.81 111 GLU A C 1
ATOM 869 O O . GLU A 1 111 ? 4.371 -21.219 -11.547 1 95.81 111 GLU A O 1
ATOM 874 N N . ALA A 1 112 ? 2.877 -19.797 -10.641 1 95.62 112 ALA A N 1
ATOM 875 C CA . ALA A 1 112 ? 1.74 -20.422 -11.305 1 95.62 112 ALA A CA 1
ATOM 876 C C . ALA A 1 112 ? 1.872 -20.344 -12.828 1 95.62 112 ALA A C 1
ATOM 878 O O . ALA A 1 112 ? 1.614 -21.312 -13.539 1 95.62 112 ALA A O 1
ATOM 879 N N . TYR A 1 113 ? 2.309 -19.25 -13.281 1 94.5 113 TYR A N 1
ATOM 880 C CA . TYR A 1 113 ? 2.473 -19.016 -14.711 1 94.5 113 TYR A CA 1
ATOM 881 C C . TYR A 1 113 ? 3.57 -19.906 -15.289 1 94.5 113 TYR A C 1
ATOM 883 O O . TYR A 1 113 ? 3.396 -20.5 -16.344 1 94.5 113 TYR A O 1
ATOM 891 N N . ALA A 1 114 ? 4.668 -19.953 -14.633 1 93.94 114 ALA A N 1
ATOM 892 C CA . ALA A 1 114 ? 5.77 -20.797 -15.07 1 93.94 114 ALA A CA 1
ATOM 893 C C . ALA A 1 114 ? 5.332 -22.266 -15.18 1 93.94 114 ALA A C 1
ATOM 895 O O . ALA A 1 114 ? 5.668 -22.953 -16.141 1 93.94 114 ALA A O 1
ATOM 896 N N . ALA A 1 115 ? 4.617 -22.703 -14.211 1 95.12 115 ALA A N 1
ATOM 897 C CA . ALA A 1 115 ? 4.094 -24.078 -14.25 1 95.12 115 ALA A CA 1
ATOM 898 C C . ALA A 1 115 ? 3.139 -24.25 -15.43 1 95.12 115 ALA A C 1
ATOM 900 O O . ALA A 1 115 ? 3.168 -25.297 -16.109 1 95.12 115 ALA A O 1
ATOM 901 N N . ALA A 1 116 ? 2.334 -23.25 -15.648 1 94.56 116 ALA A N 1
ATOM 902 C CA . ALA A 1 116 ? 1.39 -23.297 -16.766 1 94.56 116 ALA A CA 1
ATOM 903 C C . ALA A 1 116 ? 2.121 -23.406 -18.094 1 94.56 116 ALA A C 1
ATOM 905 O O . ALA A 1 116 ? 1.669 -24.125 -19 1 94.56 116 ALA A O 1
ATOM 906 N N . LEU A 1 117 ? 3.215 -22.766 -18.188 1 92.44 117 LEU A N 1
ATOM 907 C CA . LEU A 1 117 ? 4.023 -22.844 -19.391 1 92.44 117 LEU A CA 1
ATOM 908 C C . LEU A 1 117 ? 4.559 -24.25 -19.609 1 92.44 117 LEU A C 1
ATOM 910 O O . LEU A 1 117 ? 4.625 -24.719 -20.75 1 92.44 117 LEU A O 1
ATOM 914 N N . VAL A 1 118 ? 4.914 -24.906 -18.609 1 93.25 118 VAL A N 1
ATOM 915 C CA . VAL A 1 118 ? 5.371 -26.281 -18.703 1 93.25 118 VAL A CA 1
ATOM 916 C C . VAL A 1 118 ? 4.242 -27.172 -19.203 1 93.25 118 VAL A C 1
ATOM 918 O O . VAL A 1 118 ? 4.438 -27.969 -20.125 1 93.25 118 VAL A O 1
ATOM 921 N N . VAL A 1 119 ? 3.084 -26.984 -18.672 1 93.88 119 VAL A N 1
ATOM 922 C CA . VAL A 1 119 ? 1.915 -27.75 -19.078 1 93.88 119 VAL A CA 1
ATOM 923 C C . VAL A 1 119 ? 1.644 -27.531 -20.562 1 93.88 119 VAL A C 1
ATOM 925 O O . VAL A 1 119 ? 1.432 -28.484 -21.312 1 93.88 119 VAL A O 1
ATOM 928 N N . TYR A 1 120 ? 1.717 -26.328 -20.859 1 92.44 120 TYR A N 1
ATOM 929 C CA . TYR A 1 120 ? 1.455 -25.953 -22.25 1 92.44 120 TYR A CA 1
ATOM 930 C C . TYR A 1 120 ? 2.459 -26.609 -23.188 1 92.44 120 TYR A C 1
ATOM 932 O O . TYR A 1 120 ? 2.078 -27.188 -24.203 1 92.44 120 TYR A O 1
ATOM 940 N N . ASN A 1 121 ? 3.697 -26.516 -22.891 1 91.38 121 ASN A N 1
ATOM 941 C CA . ASN A 1 121 ? 4.758 -27.047 -23.75 1 91.38 121 ASN A CA 1
ATOM 942 C C . ASN A 1 121 ? 4.652 -28.562 -23.891 1 91.38 121 ASN A C 1
ATOM 944 O O . ASN A 1 121 ? 4.855 -29.109 -24.969 1 91.38 121 ASN A O 1
ATOM 948 N N . TYR A 1 122 ? 4.281 -29.25 -22.859 1 91.25 122 TYR A N 1
ATOM 949 C CA . TYR A 1 122 ? 4.137 -30.688 -22.922 1 91.25 122 TYR A CA 1
ATOM 950 C C . TYR A 1 122 ? 2.857 -31.094 -23.641 1 91.25 122 TYR A C 1
ATOM 952 O O . TYR A 1 122 ? 2.83 -32.094 -24.375 1 91.25 122 TYR A O 1
ATOM 960 N N . ALA A 1 123 ? 1.845 -30.281 -23.391 1 89.56 123 ALA A N 1
ATOM 961 C CA . ALA A 1 123 ? 0.59 -30.547 -24.094 1 89.56 123 ALA A CA 1
ATOM 962 C C . ALA A 1 123 ? 0.758 -30.406 -25.609 1 89.56 123 ALA A C 1
ATOM 964 O O . ALA A 1 123 ? 0.179 -31.172 -26.375 1 89.56 123 ALA A O 1
ATOM 965 N N . LYS A 1 124 ? 1.556 -29.516 -25.953 1 86.56 124 LYS A N 1
ATOM 966 C CA . LYS A 1 124 ? 1.806 -29.25 -27.375 1 86.56 124 LYS A CA 1
ATOM 967 C C . LYS A 1 124 ? 2.598 -30.391 -28.016 1 86.56 124 LYS A C 1
ATOM 969 O O . LYS A 1 124 ? 2.412 -30.703 -29.188 1 86.56 124 LYS A O 1
ATOM 974 N N . THR A 1 125 ? 3.439 -31.047 -27.281 1 84.62 125 THR A N 1
ATOM 975 C CA . THR A 1 125 ? 4.359 -32.031 -27.812 1 84.62 125 THR A CA 1
ATOM 976 C C . THR A 1 125 ? 3.848 -33.438 -27.547 1 84.62 125 THR A C 1
ATOM 978 O O . THR A 1 125 ? 4.434 -34.438 -28.016 1 84.62 125 THR A O 1
ATOM 981 N N . SER A 1 126 ? 2.891 -33.469 -26.75 1 78.75 126 SER A N 1
ATOM 982 C CA . SER A 1 126 ? 2.369 -34.781 -26.391 1 78.75 126 SER A CA 1
ATOM 983 C C . 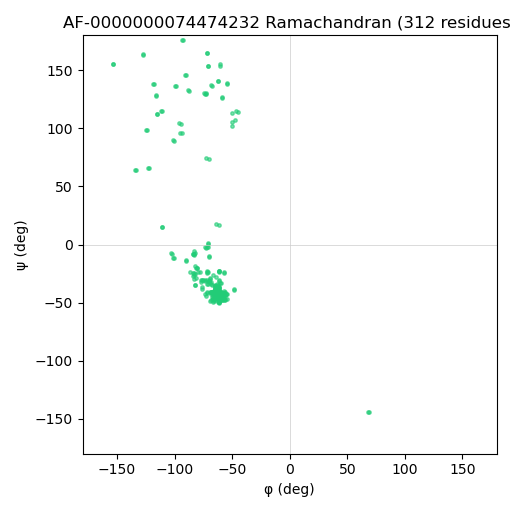SER A 1 126 ? 1.694 -35.438 -27.578 1 78.75 126 SER A C 1
ATOM 985 O O . SER A 1 126 ? 1.144 -34.781 -28.453 1 78.75 126 SER A O 1
ATOM 987 N N . ASP A 1 127 ? 1.987 -36.719 -27.703 1 70.75 127 ASP A N 1
ATOM 988 C CA . ASP A 1 127 ? 1.408 -37.562 -28.75 1 70.75 127 ASP A CA 1
ATOM 989 C C . ASP A 1 127 ? -0.06 -37.875 -28.453 1 70.75 127 ASP A C 1
ATOM 991 O O . ASP A 1 127 ? -0.661 -38.719 -29.109 1 70.75 127 ASP A O 1
ATOM 995 N N . GLN A 1 128 ? -0.464 -37.375 -27.328 1 64.5 128 GLN A N 1
ATOM 996 C CA . GLN A 1 128 ? -1.814 -37.781 -26.938 1 64.5 128 GLN A CA 1
ATOM 997 C C . GLN A 1 128 ? -2.848 -37.25 -27.938 1 64.5 128 GLN A C 1
ATOM 999 O O . GLN A 1 128 ? -4.043 -37.5 -27.797 1 64.5 128 GLN A O 1
ATOM 1004 N N . GLY A 1 129 ? -2.369 -36.875 -29.094 1 57.78 129 GLY A N 1
ATOM 1005 C CA . GLY A 1 129 ? -3.184 -36.75 -30.297 1 57.78 129 GLY A CA 1
ATOM 1006 C C . GLY A 1 129 ? -4.176 -35.625 -30.219 1 57.78 129 GLY A C 1
ATOM 1007 O O . GLY A 1 129 ? -3.979 -34.656 -29.469 1 57.78 129 GLY A O 1
ATOM 1008 N N . ALA A 1 130 ? -5.398 -35.906 -30.859 1 61.44 130 ALA A N 1
ATOM 1009 C CA . ALA A 1 130 ? -6.605 -35.188 -31.266 1 61.44 130 ALA A CA 1
ATOM 1010 C C . ALA A 1 130 ? -7.324 -34.594 -30.062 1 61.44 130 ALA A C 1
ATOM 1012 O O . ALA A 1 130 ? -7.883 -33.5 -30.141 1 61.44 130 ALA A O 1
ATOM 1013 N N . GLY A 1 131 ? -7.07 -35.188 -28.781 1 71.12 131 GLY A N 1
ATOM 1014 C CA . GLY A 1 131 ? -7.902 -34.75 -27.672 1 71.12 131 GLY A CA 1
ATOM 1015 C C . GLY A 1 131 ? -7.395 -33.469 -27.016 1 71.12 131 GLY A C 1
ATOM 1016 O O . GLY A 1 131 ? -8.172 -32.688 -26.453 1 71.12 131 GLY A O 1
ATOM 1017 N N . LEU A 1 132 ? -6.055 -33.219 -27.172 1 81.38 132 LEU A N 1
ATOM 1018 C CA . LEU A 1 132 ? -5.492 -32.062 -26.484 1 81.38 132 LEU A CA 1
ATOM 1019 C C . LEU A 1 132 ? -5.266 -30.906 -27.469 1 81.38 132 LEU A C 1
ATOM 1021 O O . LEU A 1 132 ? -4.996 -29.781 -27.047 1 81.38 132 LEU A O 1
ATOM 1025 N N . ASP A 1 133 ? -5.469 -31.203 -28.766 1 82.62 133 ASP A N 1
ATOM 1026 C CA . ASP A 1 133 ? -5.188 -30.203 -29.781 1 82.62 133 ASP A CA 1
ATOM 1027 C C . ASP A 1 133 ? -6.078 -28.969 -29.609 1 82.62 133 ASP A C 1
ATOM 1029 O O . ASP A 1 133 ? -5.609 -27.844 -29.719 1 82.62 133 ASP A O 1
ATOM 1033 N N . GLY A 1 134 ? -7.328 -29.266 -29.344 1 80.81 134 GLY A N 1
ATOM 1034 C CA . GLY A 1 134 ? -8.258 -28.156 -29.141 1 80.81 134 GLY A CA 1
ATOM 1035 C C . GLY A 1 134 ? -7.91 -27.297 -27.938 1 80.81 134 GLY A C 1
ATOM 1036 O O . GLY A 1 134 ? -7.965 -26.078 -28.016 1 80.81 134 GLY A O 1
ATOM 1037 N N . VAL A 1 135 ? -7.523 -28.016 -26.922 1 82.38 135 VAL A N 1
ATOM 1038 C CA . VAL A 1 135 ? -7.223 -27.312 -25.688 1 82.38 135 VAL A CA 1
ATOM 1039 C C . VAL A 1 135 ? -5.922 -26.531 -25.844 1 82.38 135 VAL A C 1
ATOM 1041 O O . VAL A 1 135 ? -5.816 -25.391 -25.375 1 82.38 135 VAL A O 1
ATOM 1044 N N . VAL A 1 136 ? -4.922 -27.141 -26.484 1 85.69 136 VAL A N 1
ATOM 1045 C CA . VAL A 1 136 ? -3.641 -26.484 -26.734 1 85.69 136 VAL A CA 1
ATOM 1046 C C . VAL A 1 136 ? -3.85 -25.25 -27.609 1 85.69 136 VAL A C 1
ATOM 1048 O O . VAL A 1 136 ? -3.242 -24.203 -27.359 1 85.69 136 VAL A O 1
ATOM 1051 N N . ASP A 1 137 ? -4.773 -25.375 -28.578 1 84.25 137 ASP A N 1
ATOM 1052 C CA . ASP A 1 137 ? -5.078 -24.234 -29.453 1 84.25 137 ASP A CA 1
ATOM 1053 C C . ASP A 1 137 ? -5.707 -23.094 -28.656 1 84.25 137 ASP A C 1
ATOM 1055 O O . ASP A 1 137 ? -5.387 -21.922 -28.891 1 84.25 137 ASP A O 1
ATOM 1059 N N . GLU A 1 138 ? -6.551 -23.422 -27.812 1 83.56 138 GLU A N 1
ATOM 1060 C CA . GLU A 1 138 ? -7.184 -22.406 -26.969 1 83.56 138 GLU A CA 1
ATOM 1061 C C . GLU A 1 138 ? -6.16 -21.703 -26.078 1 83.56 138 GLU A C 1
ATOM 1063 O O . GLU A 1 138 ? -6.219 -20.5 -25.891 1 83.56 138 GLU A O 1
ATOM 1068 N N . MET A 1 139 ? -5.199 -22.5 -25.547 1 86.44 139 MET A N 1
ATOM 1069 C CA . MET A 1 139 ? -4.16 -21.953 -24.688 1 86.44 139 MET A CA 1
ATOM 1070 C C . MET A 1 139 ? -3.186 -21.094 -25.484 1 86.44 139 MET A C 1
ATOM 1072 O O . MET A 1 139 ? -2.682 -20.078 -24.969 1 86.44 139 MET A O 1
ATOM 1076 N N . ALA A 1 140 ? -2.998 -21.469 -26.734 1 79.69 140 ALA A N 1
ATOM 1077 C CA . ALA A 1 140 ? -2.033 -20.781 -27.594 1 79.69 140 ALA A CA 1
ATOM 1078 C C . ALA A 1 140 ? -2.529 -19.391 -27.984 1 79.69 140 ALA A C 1
ATOM 1080 O O . ALA A 1 140 ? -1.738 -18.531 -28.375 1 79.69 140 ALA A O 1
ATOM 1081 N N . LYS A 1 141 ? -3.83 -19.172 -27.953 1 78.19 141 LYS A N 1
ATOM 1082 C CA . LYS A 1 141 ? -4.422 -17.922 -28.375 1 78.19 141 LYS A CA 1
ATOM 1083 C C . LYS A 1 141 ? -3.84 -16.75 -27.594 1 78.19 141 LYS A C 1
ATOM 1085 O O . LYS A 1 141 ? -3.746 -15.625 -28.109 1 78.19 141 LYS A O 1
ATOM 1090 N N . ARG A 1 142 ? -3.344 -17.031 -26.438 1 72.81 142 ARG A N 1
ATOM 1091 C CA . ARG A 1 142 ? -2.768 -15.961 -25.625 1 72.81 142 ARG A CA 1
ATOM 1092 C C . ARG A 1 142 ? -1.446 -15.477 -26.219 1 72.81 142 ARG A C 1
ATOM 1094 O O . ARG A 1 142 ? -1.081 -14.312 -26.062 1 72.81 142 ARG A O 1
ATOM 1101 N N . PHE A 1 143 ? -0.716 -16.453 -26.828 1 67.5 143 PHE A N 1
ATOM 1102 C CA . PHE A 1 143 ? 0.598 -16.156 -27.375 1 67.5 143 PHE A CA 1
ATOM 1103 C C . PHE A 1 143 ? 0.474 -15.547 -28.781 1 67.5 143 PHE A C 1
ATOM 1105 O O . PHE A 1 143 ? 1.452 -15.039 -29.328 1 67.5 143 PHE A O 1
ATOM 1112 N N . ALA A 1 144 ? -0.576 -15.80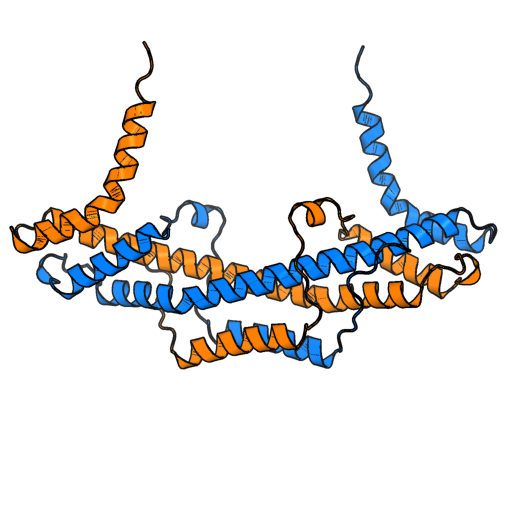5 -29.484 1 61.19 144 ALA A N 1
ATOM 1113 C CA . ALA A 1 144 ? -0.771 -15.328 -30.844 1 61.19 144 ALA A CA 1
ATOM 1114 C C . ALA A 1 144 ? -0.625 -13.812 -30.922 1 61.19 144 ALA A C 1
ATOM 1116 O O . ALA A 1 144 ? -0.099 -13.289 -31.906 1 61.19 144 ALA A O 1
ATOM 1117 N N . ARG A 1 145 ? -1.135 -13.047 -30.172 1 54.84 145 ARG A N 1
ATOM 1118 C CA . ARG A 1 145 ? -1.11 -11.609 -30.438 1 54.84 145 ARG A CA 1
ATOM 1119 C C . ARG A 1 145 ? 0.296 -11.047 -30.266 1 54.84 145 ARG A C 1
ATOM 1121 O O . ARG A 1 145 ? 0.645 -10.039 -30.875 1 54.84 145 ARG A O 1
ATOM 1128 N N . LYS A 1 146 ? 1.113 -11.586 -29.375 1 53.28 146 LYS A N 1
ATOM 1129 C CA . LYS A 1 146 ? 2.461 -11.031 -29.281 1 53.28 146 LYS A CA 1
ATOM 1130 C C . LYS A 1 146 ? 3.254 -11.281 -30.562 1 53.28 146 LYS A C 1
ATOM 1132 O O . LYS A 1 146 ? 4.113 -10.477 -30.922 1 53.28 146 LYS A O 1
ATOM 1137 N N . SER A 1 147 ? 3.201 -12.359 -31.219 1 48.84 147 SER A N 1
ATOM 1138 C CA . SER A 1 147 ? 3.949 -12.68 -32.438 1 48.84 147 SER A CA 1
ATOM 1139 C C . SER A 1 147 ? 3.623 -11.711 -33.562 1 48.84 147 SER A C 1
ATOM 1141 O O . SER A 1 147 ? 4.492 -11.367 -34.375 1 48.84 147 SER A O 1
ATOM 1143 N N . ASN A 1 148 ? 2.617 -11.242 -33.688 1 44.72 148 ASN A N 1
ATOM 1144 C CA . ASN A 1 148 ? 2.336 -10.383 -34.844 1 44.72 148 ASN A CA 1
ATOM 1145 C C . ASN A 1 148 ? 2.967 -9 -34.656 1 44.72 148 ASN A C 1
ATOM 1147 O O . ASN A 1 148 ? 3.371 -8.375 -35.656 1 44.72 148 ASN A O 1
ATOM 1151 N N . LYS A 1 149 ? 3.08 -8.555 -33.469 1 45.94 149 LYS A N 1
ATOM 1152 C CA . LYS A 1 149 ? 3.682 -7.227 -33.406 1 45.94 149 LYS A CA 1
ATOM 1153 C C . LYS A 1 149 ? 5.18 -7.285 -33.688 1 45.94 149 LYS A C 1
ATOM 1155 O O . LYS A 1 149 ? 5.758 -6.309 -34.188 1 45.94 149 LYS A O 1
ATOM 1160 N N . LYS A 1 150 ? 5.953 -8.211 -33.188 1 44.91 150 LYS A N 1
ATOM 1161 C CA . LYS A 1 150 ? 7.375 -8.211 -33.531 1 44.91 150 LYS A CA 1
ATOM 1162 C C . LYS A 1 150 ? 7.59 -8.422 -35 1 44.91 150 LYS A C 1
ATOM 1164 O O . LYS A 1 150 ? 8.641 -8.062 -35.562 1 44.91 150 LYS A O 1
ATOM 1169 N N . ASN A 1 151 ? 6.906 -9.078 -35.594 1 40.22 151 ASN A N 1
ATOM 1170 C CA . ASN A 1 151 ? 7.148 -9.258 -37.031 1 40.22 151 ASN A CA 1
ATOM 1171 C C . ASN A 1 151 ? 6.926 -7.965 -37.812 1 40.22 151 ASN A C 1
ATOM 1173 O O . ASN A 1 151 ? 7.387 -7.828 -38.938 1 40.22 151 ASN A O 1
ATOM 1177 N N . GLN A 1 152 ? 6.125 -7.094 -37.344 1 39.12 152 GLN A N 1
ATOM 1178 C CA . GLN A 1 152 ? 5.926 -5.891 -38.156 1 39.12 152 GLN A CA 1
ATOM 1179 C C . GLN A 1 152 ? 7.039 -4.875 -37.906 1 39.12 152 GLN A C 1
ATOM 1181 O O . GLN A 1 152 ? 7.254 -3.973 -38.719 1 39.12 152 GLN A O 1
ATOM 1186 N N . ALA A 1 153 ? 7.609 -4.816 -36.812 1 45.84 153 ALA A N 1
ATOM 1187 C CA . ALA A 1 153 ? 8.555 -3.723 -36.625 1 45.84 153 ALA A CA 1
ATOM 1188 C C . ALA A 1 153 ? 9.867 -3.996 -37.344 1 45.84 153 ALA A C 1
ATOM 1190 O O . ALA A 1 153 ? 10.742 -3.129 -37.406 1 45.84 153 ALA A O 1
ATOM 1191 N N . GLU A 1 154 ? 10.305 -5.293 -37.5 1 40.78 154 GLU A N 1
ATOM 1192 C CA . GLU A 1 154 ? 11.633 -5.504 -38.062 1 40.78 154 GLU A CA 1
ATOM 1193 C C . GLU A 1 154 ? 11.656 -5.145 -39.562 1 40.78 154 GLU A C 1
ATOM 1195 O O . GLU A 1 154 ? 12.656 -5.387 -40.25 1 40.78 154 GLU A O 1
ATOM 1200 N N . THR A 1 155 ? 10.578 -4.766 -40.156 1 38.75 155 THR A N 1
ATOM 1201 C CA . THR A 1 155 ? 10.953 -4.48 -41.531 1 38.75 155 THR A CA 1
ATOM 1202 C C . THR A 1 155 ? 11.75 -3.184 -41.625 1 38.75 155 THR A C 1
ATOM 1204 O O . THR A 1 155 ? 11.219 -2.102 -41.375 1 38.75 155 THR A O 1
ATOM 1207 N N . PRO A 1 156 ? 13.055 -3.209 -41.188 1 43.69 156 PRO A N 1
ATOM 1208 C CA . PRO A 1 156 ? 13.922 -2.074 -41.5 1 43.69 156 PRO A CA 1
ATOM 1209 C C . PRO A 1 156 ? 13.867 -1.706 -43 1 43.69 156 PRO A C 1
ATOM 1211 O O . PRO A 1 156 ? 13.812 -2.59 -43.844 1 43.69 156 PRO A O 1
ATOM 1214 N N . SER A 1 157 ? 13.234 -0.67 -43.375 1 40.44 157 SER A N 1
ATOM 1215 C CA . SER A 1 157 ? 13.477 -0.15 -44.719 1 40.44 157 SER A CA 1
ATOM 1216 C C . SER A 1 157 ? 14.969 -0.003 -44.969 1 40.44 157 SER A C 1
ATOM 1218 O O . SER A 1 157 ? 15.695 0.618 -44.188 1 40.44 157 SER A O 1
ATOM 1220 N N . VAL A 1 158 ? 15.555 -0.832 -45.938 1 34.38 158 VAL A N 1
ATOM 1221 C CA . VAL A 1 158 ? 16.812 -0.572 -46.656 1 34.38 158 VAL A CA 1
ATOM 1222 C C . VAL A 1 158 ? 16.719 0.754 -47.406 1 34.38 158 VAL A C 1
ATOM 1224 O O . VAL A 1 158 ? 15.719 1.029 -48.062 1 34.38 158 VAL A O 1
ATOM 1227 N N . MET B 1 1 ? -7.789 31.875 4.32 1 56.47 1 MET B N 1
ATOM 1228 C CA . MET B 1 1 ? -7.422 30.594 4.922 1 56.47 1 MET B CA 1
ATOM 1229 C C . MET B 1 1 ? -7.305 29.516 3.855 1 56.47 1 MET B C 1
ATOM 1231 O O . MET B 1 1 ? -8 29.547 2.84 1 56.47 1 MET B O 1
ATOM 1235 N N . PRO B 1 2 ? -6.117 28.859 3.855 1 60 2 PRO B N 1
ATOM 1236 C CA . PRO B 1 2 ? -6.055 27.797 2.852 1 60 2 PRO B CA 1
ATOM 1237 C C . PRO B 1 2 ? -7.203 26.797 2.973 1 60 2 PRO B C 1
ATOM 1239 O O . PRO B 1 2 ? -7.785 26.641 4.051 1 60 2 PRO B O 1
ATOM 1242 N N . ALA B 1 3 ? -7.77 26.359 1.944 1 66.69 3 ALA B N 1
ATOM 1243 C CA . ALA B 1 3 ? -8.852 25.391 1.868 1 66.69 3 ALA B CA 1
ATOM 1244 C C . ALA B 1 3 ? -8.57 24.188 2.768 1 66.69 3 ALA B C 1
ATOM 1246 O O . ALA B 1 3 ? -7.43 23.734 2.869 1 66.69 3 ALA B O 1
ATOM 1247 N N . ASN B 1 4 ? -9.438 24.047 3.795 1 84.56 4 ASN B N 1
ATOM 1248 C CA . ASN B 1 4 ? -9.344 22.906 4.699 1 84.56 4 ASN B CA 1
ATOM 1249 C C . ASN B 1 4 ? -10.281 21.781 4.285 1 84.56 4 ASN B C 1
ATOM 1251 O O . ASN B 1 4 ? -11.469 21.797 4.613 1 84.56 4 ASN B O 1
ATOM 1255 N N . ARG B 1 5 ? -9.82 20.859 3.592 1 91.44 5 ARG B N 1
ATOM 1256 C CA . ARG B 1 5 ? -10.625 19.75 3.094 1 91.44 5 ARG B CA 1
ATOM 1257 C C . ARG B 1 5 ? -10.781 18.672 4.16 1 91.44 5 ARG B C 1
ATOM 1259 O O . ARG B 1 5 ? -11.828 18.016 4.242 1 91.44 5 ARG B O 1
ATOM 1266 N N . VAL B 1 6 ? -9.773 18.453 4.98 1 96.62 6 VAL B N 1
ATOM 1267 C CA . VAL B 1 6 ? -9.789 17.422 6.02 1 96.62 6 VAL B CA 1
ATOM 1268 C C . VAL B 1 6 ? -9.719 18.094 7.395 1 96.62 6 VAL B C 1
ATOM 1270 O O . VAL B 1 6 ? -8.734 18.766 7.719 1 96.62 6 VAL B O 1
ATOM 1273 N N . SER B 1 7 ? -10.797 17.984 8.109 1 96.19 7 SER B N 1
ATOM 1274 C CA . SER B 1 7 ? -10.859 18.422 9.5 1 96.19 7 SER B CA 1
ATOM 1275 C C . SER B 1 7 ? -11.312 17.281 10.422 1 96.19 7 SER B C 1
ATOM 1277 O O . SER B 1 7 ? -12.508 16.969 10.484 1 96.19 7 SER B O 1
ATOM 1279 N N . ALA B 1 8 ? -10.352 16.656 11.047 1 96.69 8 ALA B N 1
ATOM 1280 C CA . ALA B 1 8 ? -10.641 15.477 11.859 1 96.69 8 ALA B CA 1
ATOM 1281 C C . ALA B 1 8 ? -9.594 15.305 12.953 1 96.69 8 ALA B C 1
ATOM 1283 O O . ALA B 1 8 ? -8.531 15.922 12.914 1 96.69 8 ALA B O 1
ATOM 1284 N N . VAL B 1 9 ? -10.016 14.648 13.945 1 96.44 9 VAL B N 1
ATOM 1285 C CA . VAL B 1 9 ? -9.117 14.219 15.016 1 96.44 9 VAL B CA 1
ATOM 1286 C C . VAL B 1 9 ? -9.109 12.688 15.094 1 96.44 9 VAL B C 1
ATOM 1288 O O . VAL B 1 9 ? -10.148 12.047 14.945 1 96.44 9 VAL B O 1
ATOM 1291 N N . LEU B 1 10 ? -7.949 12.188 15.273 1 97.94 10 LEU B N 1
ATOM 1292 C CA . LEU B 1 10 ? -7.777 10.75 15.406 1 97.94 10 LEU B CA 1
ATOM 1293 C C . LEU B 1 10 ? -7.359 10.375 16.828 1 97.94 10 LEU B C 1
ATOM 1295 O O . LEU B 1 10 ? -6.289 10.773 17.281 1 97.94 10 LEU B O 1
ATOM 1299 N N . SER B 1 11 ? -8.242 9.641 17.531 1 97.25 11 SER B N 1
ATOM 1300 C CA . SER B 1 11 ? -7.98 9.281 18.922 1 97.25 11 SER B CA 1
ATOM 1301 C C . SER B 1 11 ? -6.859 8.25 19.031 1 97.25 11 SER B C 1
ATOM 1303 O O . SER B 1 11 ? -6.594 7.52 18.078 1 97.25 11 SER B O 1
ATOM 1305 N N . LYS B 1 12 ? -6.211 8.281 20.156 1 97.06 12 LYS B N 1
ATOM 1306 C CA . LYS B 1 12 ? -5.18 7.289 20.422 1 97.06 12 LYS B CA 1
ATOM 1307 C C . LYS B 1 12 ? -5.742 5.871 20.312 1 97.06 12 LYS B C 1
ATOM 1309 O O . LYS B 1 12 ? -5.074 4.969 19.812 1 97.06 12 LYS B O 1
ATOM 1314 N N . GLU B 1 13 ? -6.914 5.727 20.812 1 98.06 13 GLU B N 1
ATOM 1315 C CA . GLU B 1 13 ? -7.574 4.422 20.781 1 98.06 13 GLU B CA 1
ATOM 1316 C C . GLU B 1 13 ? -7.785 3.955 19.344 1 98.06 13 GLU B C 1
ATOM 1318 O O . GLU B 1 13 ? -7.551 2.789 19.016 1 98.06 13 GLU B O 1
ATOM 1323 N N . ASP B 1 14 ? -8.234 4.852 18.453 1 98.38 14 ASP B N 1
ATOM 1324 C CA . ASP B 1 14 ? -8.438 4.504 17.047 1 98.38 14 ASP B CA 1
ATOM 1325 C C . ASP B 1 14 ? -7.109 4.184 16.359 1 98.38 14 ASP B C 1
ATOM 1327 O O . ASP B 1 14 ? -7.027 3.24 15.57 1 98.38 14 ASP B O 1
ATOM 1331 N N . CYS B 1 15 ? -6.105 4.945 16.672 1 98.44 15 CYS B N 1
ATOM 1332 C CA . CYS B 1 15 ? -4.781 4.684 16.109 1 98.44 15 CYS B CA 1
ATOM 1333 C C . CYS B 1 15 ? -4.305 3.287 16.484 1 98.44 15 CYS B C 1
ATOM 1335 O O . CYS B 1 15 ? -3.822 2.543 15.633 1 98.44 15 CYS B O 1
ATOM 1337 N N . GLU B 1 16 ? -4.48 2.975 17.75 1 98.38 16 GLU B N 1
ATOM 1338 C CA . GLU B 1 16 ? -4.055 1.662 18.219 1 98.38 16 GLU B CA 1
ATOM 1339 C C . GLU B 1 16 ? -4.852 0.547 17.547 1 98.38 16 GLU B C 1
ATOM 1341 O O . GLU B 1 16 ? -4.297 -0.5 17.203 1 98.38 16 GLU B O 1
ATOM 1346 N N . ALA B 1 17 ? -6.133 0.751 17.344 1 98.69 17 ALA B N 1
ATOM 1347 C CA . ALA B 1 17 ? -6.984 -0.236 16.688 1 98.69 17 ALA B CA 1
ATOM 1348 C C . ALA B 1 17 ? -6.555 -0.457 15.234 1 98.69 17 ALA B C 1
ATOM 1350 O O . ALA B 1 17 ? -6.559 -1.589 14.75 1 98.69 17 ALA B O 1
ATOM 1351 N N . ILE B 1 18 ? -6.199 0.611 14.57 1 98.88 18 ILE B N 1
ATOM 1352 C CA . ILE B 1 18 ? -5.777 0.552 13.18 1 98.88 18 ILE B CA 1
ATOM 1353 C C . ILE B 1 18 ? -4.465 -0.217 13.07 1 98.88 18 ILE B C 1
ATOM 1355 O O . ILE B 1 18 ? -4.332 -1.125 12.242 1 98.88 18 ILE B O 1
ATOM 1359 N N . LEU B 1 19 ? -3.508 0.1 13.914 1 98.75 19 LEU B N 1
ATOM 1360 C CA . LEU B 1 19 ? -2.217 -0.581 13.891 1 98.75 19 LEU B CA 1
ATOM 1361 C C . LEU B 1 19 ? -2.371 -2.053 14.258 1 98.75 19 LEU B C 1
ATOM 1363 O O . LEU B 1 19 ? -1.683 -2.91 13.695 1 98.75 19 LEU B O 1
ATOM 1367 N N . ALA B 1 20 ? -3.295 -2.334 15.18 1 98.75 20 ALA B N 1
ATOM 1368 C CA . ALA B 1 20 ? -3.598 -3.721 15.523 1 98.75 20 ALA B CA 1
ATOM 1369 C C . ALA B 1 20 ? -4.195 -4.465 14.328 1 98.75 20 ALA B C 1
ATOM 1371 O O . ALA B 1 20 ? -3.928 -5.648 14.133 1 98.75 20 ALA B O 1
ATOM 1372 N N . ALA B 1 21 ? -5.07 -3.803 13.539 1 98.81 21 ALA B N 1
ATOM 1373 C CA . ALA B 1 21 ? -5.645 -4.398 12.336 1 98.81 21 ALA B CA 1
ATOM 1374 C C . ALA B 1 21 ? -4.559 -4.75 11.32 1 98.81 21 ALA B C 1
ATOM 1376 O O . ALA B 1 21 ? -4.574 -5.836 10.734 1 98.81 21 ALA B O 1
ATOM 1377 N N . PHE B 1 22 ? -3.582 -3.883 11.117 1 98.81 22 PHE B N 1
ATOM 1378 C CA . PHE B 1 22 ? -2.465 -4.184 10.227 1 98.81 22 PHE B CA 1
ATOM 1379 C C . PHE B 1 22 ? -1.669 -5.375 10.742 1 98.81 22 PHE B C 1
ATOM 1381 O O . PHE B 1 22 ? -1.219 -6.215 9.961 1 98.81 22 PHE B O 1
ATOM 1388 N N . ASN B 1 23 ? -1.492 -5.441 12.047 1 98.38 23 ASN B N 1
ATOM 1389 C CA . ASN B 1 23 ? -0.787 -6.574 12.641 1 98.38 23 ASN B CA 1
ATOM 1390 C C . ASN B 1 23 ? -1.555 -7.875 12.438 1 98.38 23 ASN B C 1
ATOM 1392 O O . ASN B 1 23 ? -0.951 -8.93 12.234 1 98.38 23 ASN B O 1
ATOM 1396 N N . THR B 1 24 ? -2.879 -7.844 12.555 1 98.69 24 THR B N 1
ATOM 1397 C CA . THR B 1 24 ? -3.711 -9.008 12.273 1 98.69 24 THR B CA 1
ATOM 1398 C C . THR B 1 24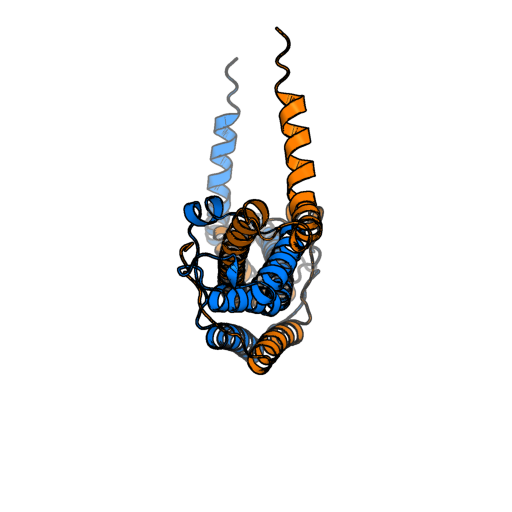 ? -3.479 -9.508 10.852 1 98.69 24 THR B C 1
ATOM 1400 O O . THR B 1 24 ? -3.322 -10.711 10.633 1 98.69 24 THR B O 1
ATOM 1403 N N . ILE B 1 25 ? -3.41 -8.602 9.875 1 98.88 25 ILE B N 1
ATOM 1404 C CA . ILE B 1 25 ? -3.189 -8.953 8.477 1 98.88 25 ILE B CA 1
ATOM 1405 C C . ILE B 1 25 ? -1.842 -9.656 8.328 1 98.88 25 ILE B C 1
ATOM 1407 O O . ILE B 1 25 ? -1.752 -10.711 7.699 1 98.88 25 ILE B O 1
ATOM 1411 N N . LYS B 1 26 ? -0.841 -9.117 8.93 1 98.31 26 LYS B N 1
ATOM 1412 C CA . LYS B 1 26 ? 0.498 -9.703 8.859 1 98.31 26 LYS B CA 1
ATOM 1413 C C . LYS B 1 26 ? 0.52 -11.102 9.461 1 98.31 26 LYS B C 1
ATOM 1415 O O . LYS B 1 26 ? 1.134 -12.016 8.898 1 98.31 26 LYS B O 1
ATOM 1420 N N . THR B 1 27 ? -0.155 -11.281 10.57 1 98.25 27 THR B N 1
ATOM 1421 C CA . THR B 1 27 ? -0.17 -12.555 11.281 1 98.25 27 THR B CA 1
ATOM 1422 C C . THR B 1 27 ? -0.896 -13.617 10.469 1 98.25 27 THR B C 1
ATOM 1424 O O . THR B 1 27 ? -0.513 -14.789 10.484 1 98.25 27 THR B O 1
ATOM 1427 N N . LYS B 1 28 ? -1.929 -13.211 9.734 1 98.5 28 LYS B N 1
ATOM 1428 C CA . LYS B 1 28 ? -2.738 -14.148 8.953 1 98.5 28 LYS B CA 1
ATOM 1429 C C . LYS B 1 28 ? -2.084 -14.453 7.613 1 98.5 28 LYS B C 1
ATOM 1431 O O . LYS B 1 28 ? -2.545 -15.336 6.879 1 98.5 28 LYS B O 1
ATOM 1436 N N . LEU B 1 29 ? -1.014 -13.734 7.281 1 98.62 29 LEU B N 1
ATOM 1437 C CA . LEU B 1 29 ? -0.242 -13.977 6.066 1 98.62 29 LEU B CA 1
ATOM 1438 C C . LEU B 1 29 ? 1.223 -14.242 6.398 1 98.62 29 LEU B C 1
ATOM 1440 O O . LEU B 1 29 ? 2.105 -13.484 5.984 1 98.62 29 LEU B O 1
ATOM 1444 N N . PRO B 1 30 ? 1.504 -15.336 7.078 1 97.69 30 PRO B N 1
ATOM 1445 C CA . PRO B 1 30 ? 2.859 -15.586 7.574 1 97.69 30 PRO B CA 1
ATOM 1446 C C . PRO B 1 30 ? 3.844 -15.922 6.457 1 97.69 30 PRO B C 1
ATOM 1448 O O . PRO B 1 30 ? 5.039 -16.094 6.711 1 97.69 30 PRO B O 1
ATOM 1451 N N . PHE B 1 31 ? 3.381 -15.93 5.219 1 97.94 31 PHE B N 1
ATOM 1452 C CA . PHE B 1 31 ? 4.223 -16.344 4.102 1 97.94 31 PHE B CA 1
ATOM 1453 C C . PHE B 1 31 ? 4.555 -15.156 3.205 1 97.94 31 PHE B C 1
ATOM 1455 O O . PHE B 1 31 ? 4.996 -15.336 2.07 1 97.94 31 PHE B O 1
ATOM 1462 N N . LEU B 1 32 ? 4.328 -13.93 3.678 1 98.44 32 LEU B N 1
ATOM 1463 C CA . LEU B 1 32 ? 4.633 -12.734 2.902 1 98.44 32 LEU B CA 1
ATOM 1464 C C . LEU B 1 32 ? 6.129 -12.641 2.611 1 98.44 32 LEU B C 1
ATOM 1466 O O . LEU B 1 32 ? 6.953 -12.945 3.477 1 98.44 32 LEU B O 1
ATOM 1470 N N . ILE B 1 33 ? 6.426 -12.211 1.402 1 97.94 33 ILE B N 1
ATOM 1471 C CA . ILE B 1 33 ? 7.828 -12.039 1.035 1 97.94 33 ILE B CA 1
ATOM 1472 C C . ILE B 1 33 ? 8.047 -10.633 0.482 1 97.94 33 ILE B C 1
ATOM 1474 O O . ILE B 1 33 ? 7.086 -9.93 0.158 1 97.94 33 ILE B O 1
ATOM 1478 N N . ASP B 1 34 ? 9.273 -10.297 0.449 1 97.25 34 ASP B N 1
ATOM 1479 C CA . ASP B 1 34 ? 9.711 -9.047 -0.161 1 97.25 34 ASP B CA 1
ATOM 1480 C C . ASP B 1 34 ? 10.609 -9.305 -1.368 1 97.25 34 ASP B C 1
ATOM 1482 O O . ASP B 1 34 ? 11.508 -10.148 -1.307 1 97.25 34 ASP B O 1
ATOM 1486 N N . LEU B 1 35 ? 10.328 -8.727 -2.5 1 97.19 35 LEU B N 1
ATOM 1487 C CA . LEU B 1 35 ? 11.133 -8.836 -3.711 1 97.19 35 LEU B CA 1
ATOM 1488 C C . LEU B 1 35 ? 12.031 -7.617 -3.883 1 97.19 35 LEU B C 1
ATOM 1490 O O . LEU B 1 35 ? 11.609 -6.488 -3.617 1 97.19 35 LEU B O 1
ATOM 1494 N N . THR B 1 36 ? 13.25 -7.883 -4.242 1 96.69 36 THR B N 1
ATOM 1495 C CA . THR B 1 36 ? 14.109 -6.773 -4.648 1 96.69 36 THR B CA 1
ATOM 1496 C C . THR B 1 36 ? 13.68 -6.234 -6.008 1 96.69 36 THR B C 1
ATOM 1498 O O . THR B 1 36 ? 12.898 -6.867 -6.715 1 96.69 36 THR B O 1
ATOM 1501 N N . LYS B 1 37 ? 14.18 -5.07 -6.289 1 96 37 LYS B N 1
ATOM 1502 C CA . LYS B 1 37 ? 13.883 -4.484 -7.594 1 96 37 LYS B CA 1
ATOM 1503 C C . LYS B 1 37 ? 14.312 -5.414 -8.727 1 96 37 LYS B C 1
ATOM 1505 O O . LYS B 1 37 ? 13.586 -5.57 -9.711 1 96 37 LYS B O 1
ATOM 1510 N N . GLU B 1 38 ? 15.453 -6.043 -8.648 1 96 38 GLU B N 1
ATOM 1511 C CA . GLU B 1 38 ? 15.984 -6.961 -9.648 1 96 38 GLU B CA 1
ATOM 1512 C C . GLU B 1 38 ? 15.102 -8.203 -9.781 1 96 38 GLU B C 1
ATOM 1514 O O . GLU B 1 38 ? 14.844 -8.664 -10.898 1 96 38 GLU B O 1
ATOM 1519 N N . GLU B 1 39 ? 14.656 -8.648 -8.703 1 94.56 39 GLU B N 1
ATOM 1520 C CA . GLU B 1 39 ? 13.789 -9.82 -8.711 1 94.56 39 GLU B CA 1
ATOM 1521 C C . GLU B 1 39 ? 12.453 -9.508 -9.383 1 94.56 39 GLU B C 1
ATOM 1523 O O . GLU B 1 39 ? 11.945 -10.312 -10.172 1 94.56 39 GLU B O 1
ATOM 1528 N N . ARG B 1 40 ? 11.945 -8.406 -9.008 1 94.38 40 ARG B N 1
ATOM 1529 C CA . ARG B 1 40 ? 10.648 -7.988 -9.539 1 94.38 40 ARG B CA 1
ATOM 1530 C C . ARG B 1 40 ? 10.68 -7.922 -11.062 1 94.38 40 ARG B C 1
ATOM 1532 O O . ARG B 1 40 ? 9.742 -8.367 -11.734 1 94.38 40 ARG B O 1
ATOM 1539 N N . VAL B 1 41 ? 11.695 -7.434 -11.531 1 92.38 41 VAL B N 1
ATOM 1540 C CA . VAL B 1 41 ? 11.836 -7.246 -12.977 1 92.38 41 VAL B CA 1
ATOM 1541 C C . VAL B 1 41 ? 12.07 -8.594 -13.648 1 92.38 41 VAL B C 1
ATOM 1543 O O . VAL B 1 41 ? 11.586 -8.828 -14.766 1 92.38 41 VAL B O 1
ATOM 1546 N N . ALA B 1 42 ? 12.68 -9.516 -13.023 1 91.19 42 ALA B N 1
ATOM 1547 C CA . ALA B 1 42 ? 13.086 -10.805 -13.594 1 91.19 42 ALA B CA 1
ATOM 1548 C C . ALA B 1 42 ? 11.922 -11.781 -13.617 1 91.19 42 ALA B C 1
ATOM 1550 O O . ALA B 1 42 ? 11.93 -12.75 -14.383 1 91.19 42 ALA B O 1
ATOM 1551 N N . LEU B 1 43 ? 10.922 -11.547 -12.82 1 90.62 43 LEU B N 1
ATOM 1552 C CA . LEU B 1 43 ? 9.797 -12.477 -12.727 1 90.62 43 LEU B CA 1
ATOM 1553 C C . LEU B 1 43 ? 8.922 -12.398 -13.969 1 90.62 43 LEU B C 1
ATOM 1555 O O . LEU B 1 43 ? 8.602 -11.312 -14.445 1 90.62 43 LEU B O 1
ATOM 1559 N N . PRO B 1 44 ? 8.656 -13.609 -14.508 1 86.69 44 PRO B N 1
ATOM 1560 C CA . PRO B 1 44 ? 7.621 -13.578 -15.547 1 86.69 44 PRO B CA 1
ATOM 1561 C C . PRO B 1 44 ? 6.293 -13.031 -15.039 1 86.69 44 PRO B C 1
ATOM 1563 O O . PRO B 1 44 ? 5.777 -13.492 -14.016 1 86.69 44 PRO B O 1
ATOM 1566 N N . LYS B 1 45 ? 5.742 -12.078 -15.641 1 79.81 45 LYS B N 1
ATOM 1567 C CA . LYS B 1 45 ? 4.57 -11.367 -15.133 1 79.81 45 LYS B CA 1
ATOM 1568 C C . LYS B 1 45 ? 3.279 -12.062 -15.57 1 79.81 45 LYS B C 1
ATOM 1570 O O . LYS B 1 45 ? 3.164 -12.516 -16.703 1 79.81 45 LYS B O 1
ATOM 1575 N N . MET B 1 46 ? 2.48 -12.188 -14.492 1 80.12 46 MET B N 1
ATOM 1576 C CA . MET B 1 46 ? 1.137 -12.695 -14.758 1 80.12 46 MET B CA 1
ATOM 1577 C C . MET B 1 46 ? 0.146 -11.547 -14.93 1 80.12 46 MET B C 1
ATOM 1579 O O . MET B 1 46 ? 0.012 -10.703 -14.047 1 80.12 46 MET B O 1
ATOM 1583 N N . GLY B 1 47 ? -0.244 -11.242 -16.078 1 74.19 47 GLY B N 1
ATOM 1584 C CA . GLY B 1 47 ? -1.321 -10.289 -16.297 1 74.19 47 GLY B CA 1
ATOM 1585 C C . GLY B 1 47 ? -2.684 -10.945 -16.422 1 74.19 47 GLY B C 1
ATOM 1586 O O . GLY B 1 47 ? -2.82 -12.148 -16.203 1 74.19 47 GLY B O 1
ATOM 1587 N N . ASP B 1 48 ? -3.688 -10.156 -16.531 1 76.56 48 ASP B N 1
ATOM 1588 C CA . ASP B 1 48 ? -5.062 -10.641 -16.594 1 76.56 48 ASP B CA 1
ATOM 1589 C C . ASP B 1 48 ? -5.195 -11.773 -17.609 1 76.56 48 ASP B C 1
ATOM 1591 O O . ASP B 1 48 ? -5.852 -12.781 -17.328 1 76.56 48 ASP B O 1
ATOM 1595 N N . LYS B 1 49 ? -4.531 -11.711 -18.719 1 76.88 49 LYS B N 1
ATOM 1596 C CA . LYS B 1 49 ? -4.598 -12.734 -19.75 1 76.88 49 LYS B CA 1
ATOM 1597 C C . LYS B 1 49 ? -3.879 -14.008 -19.312 1 76.88 49 LYS B C 1
ATOM 1599 O O . LYS B 1 49 ? -4.266 -15.109 -19.703 1 76.88 49 LYS B O 1
ATOM 1604 N N . SER B 1 50 ? -3.023 -13.82 -18.438 1 88.44 50 SER B N 1
ATOM 1605 C CA . SER B 1 50 ? -2.256 -14.969 -17.984 1 88.44 50 SER B CA 1
ATOM 1606 C C . SER B 1 50 ? -3.031 -15.773 -16.938 1 88.44 50 SER B C 1
ATOM 1608 O O . SER B 1 50 ? -2.789 -16.969 -16.766 1 88.44 50 SER B O 1
ATOM 1610 N N . ARG B 1 51 ? -4.047 -15.141 -16.328 1 90.88 51 ARG B N 1
ATOM 1611 C CA . ARG B 1 51 ? -4.836 -15.836 -15.328 1 90.88 51 ARG B CA 1
ATOM 1612 C C . ARG B 1 51 ? -5.684 -16.938 -15.961 1 90.88 51 ARG B C 1
ATOM 1614 O O . ARG B 1 51 ? -5.73 -18.062 -15.461 1 90.88 51 ARG B O 1
ATOM 1621 N N . ALA B 1 52 ? -6.371 -16.594 -17 1 88.81 52 ALA B N 1
ATOM 1622 C CA . ALA B 1 52 ? -7.164 -17.578 -17.734 1 88.81 52 ALA B CA 1
ATOM 1623 C C . ALA B 1 52 ? -6.281 -18.703 -18.266 1 88.81 52 ALA B C 1
ATOM 1625 O O . ALA B 1 52 ? -6.672 -19.875 -18.234 1 88.81 52 ALA B O 1
ATOM 1626 N N . PHE B 1 53 ? -5.109 -18.344 -18.797 1 93.06 53 PHE B N 1
ATOM 1627 C CA . PHE B 1 53 ? -4.137 -19.312 -19.297 1 93.06 53 PHE B CA 1
ATOM 1628 C C . PHE B 1 53 ? -3.723 -20.281 -18.203 1 93.06 53 PHE B C 1
ATOM 1630 O O . PHE B 1 53 ? -3.705 -21.484 -18.406 1 93.06 53 PHE B O 1
ATOM 1637 N N . VAL B 1 54 ? -3.43 -19.719 -17.062 1 95 54 VAL B N 1
ATOM 1638 C CA . VAL B 1 54 ? -2.973 -20.516 -15.938 1 95 54 VAL B CA 1
ATOM 1639 C C . VAL B 1 54 ? -4.094 -21.453 -15.484 1 95 5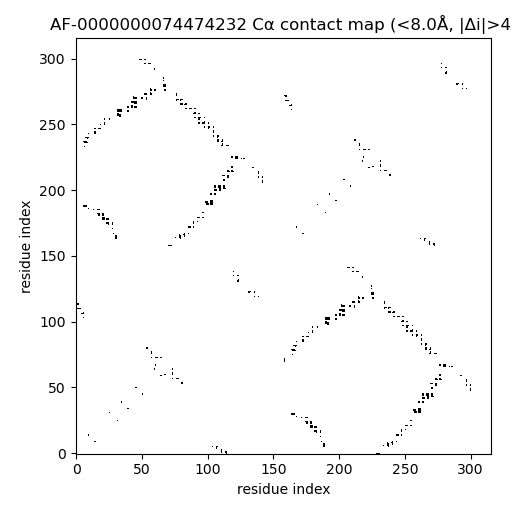4 VAL B C 1
ATOM 1641 O O . VAL B 1 54 ? -3.861 -22.641 -15.234 1 95 54 VAL B O 1
ATOM 1644 N N . THR B 1 55 ? -5.332 -20.984 -15.367 1 93.5 55 THR B N 1
ATOM 1645 C CA . THR B 1 55 ? -6.48 -21.781 -14.945 1 93.5 55 THR B CA 1
ATOM 1646 C C . THR B 1 55 ? -6.738 -22.922 -15.93 1 93.5 55 THR B C 1
ATOM 1648 O O . THR B 1 55 ? -6.957 -24.062 -15.523 1 93.5 55 THR B O 1
ATOM 1651 N N . LYS B 1 56 ? -6.656 -22.609 -17.156 1 93.12 56 LYS B N 1
ATOM 1652 C CA . LYS B 1 56 ? -6.855 -23.641 -18.188 1 93.12 56 LYS B CA 1
ATOM 1653 C C . LYS B 1 56 ? -5.75 -24.688 -18.141 1 93.12 56 LYS B C 1
ATOM 1655 O O . LYS B 1 56 ? -6.02 -25.875 -18.266 1 93.12 56 LYS B O 1
ATOM 1660 N N . ALA B 1 57 ? -4.543 -24.172 -18.062 1 94.44 57 ALA B N 1
ATOM 1661 C CA . ALA B 1 57 ? -3.406 -25.094 -17.953 1 94.44 57 ALA B CA 1
ATOM 1662 C C . ALA B 1 57 ? -3.576 -26.047 -16.781 1 94.44 57 ALA B C 1
ATOM 1664 O O . ALA B 1 57 ? -3.291 -27.25 -16.891 1 94.44 57 ALA B O 1
ATOM 1665 N N . LEU B 1 58 ? -4.027 -25.516 -15.672 1 96.19 58 LEU B N 1
ATOM 1666 C CA . LEU B 1 58 ? -4.258 -26.359 -14.5 1 96.19 58 LEU B CA 1
ATOM 1667 C C . LEU B 1 58 ? -5.336 -27.391 -14.773 1 96.19 58 LEU B C 1
ATOM 1669 O O . LEU B 1 58 ? -5.199 -28.562 -14.375 1 96.19 58 LEU B O 1
ATOM 1673 N N . GLU B 1 59 ? -6.355 -27 -15.398 1 94.62 59 GLU B N 1
ATOM 1674 C CA . GLU B 1 59 ? -7.422 -27.922 -15.773 1 94.62 59 GLU B CA 1
ATOM 1675 C C . GLU B 1 59 ? -6.895 -29.047 -16.656 1 94.62 59 GLU B C 1
ATOM 1677 O O . GLU B 1 59 ? -7.168 -30.234 -16.406 1 94.62 59 GLU B O 1
ATOM 1682 N N . VAL B 1 60 ? -6.148 -28.656 -17.641 1 93 60 VAL B N 1
ATOM 1683 C CA . VAL B 1 60 ? -5.578 -29.609 -18.578 1 93 60 VAL B CA 1
ATOM 1684 C C . VAL B 1 60 ? -4.66 -30.594 -17.844 1 93 60 VAL B C 1
ATOM 1686 O O . VAL B 1 60 ? -4.746 -31.797 -18.031 1 93 60 VAL B O 1
ATOM 1689 N N . ALA B 1 61 ? -3.844 -30.062 -17.047 1 94.38 61 ALA B N 1
ATOM 1690 C CA . ALA B 1 61 ? -2.9 -30.875 -16.297 1 94.38 61 ALA B CA 1
ATOM 1691 C C . ALA B 1 61 ? -3.633 -31.828 -15.352 1 94.38 61 ALA B C 1
ATOM 1693 O O . ALA B 1 61 ? -3.227 -32.969 -15.195 1 94.38 61 ALA B O 1
ATOM 1694 N N . THR B 1 62 ? -4.668 -31.375 -14.672 1 95.44 62 THR B N 1
ATOM 1695 C CA . THR B 1 62 ? -5.441 -32.188 -13.727 1 95.44 62 THR B CA 1
ATOM 1696 C C . THR B 1 62 ? -6.152 -33.312 -14.445 1 95.44 62 THR B C 1
ATOM 1698 O O . THR B 1 62 ? -6.219 -34.438 -13.93 1 95.44 62 THR B O 1
ATOM 1701 N N . GLN B 1 63 ? -6.617 -33.094 -15.672 1 91.62 63 GLN B N 1
ATOM 1702 C CA . GLN B 1 63 ? -7.379 -34.062 -16.422 1 91.62 63 GLN B CA 1
ATOM 1703 C C . GLN B 1 63 ? -6.453 -35.062 -17.141 1 91.62 63 GLN B C 1
ATOM 1705 O O . GLN B 1 63 ? -6.852 -36.188 -17.453 1 91.62 63 GLN B O 1
ATOM 1710 N N . ASN B 1 64 ? -5.25 -34.531 -17.406 1 89.5 64 ASN B N 1
ATOM 1711 C CA . ASN B 1 64 ? -4.312 -35.344 -18.188 1 89.5 64 ASN B CA 1
ATOM 1712 C C . ASN B 1 64 ? -2.918 -35.344 -17.562 1 89.5 64 ASN B C 1
ATOM 1714 O O . ASN B 1 64 ? -1.953 -34.906 -18.203 1 89.5 64 ASN B O 1
ATOM 1718 N N . PRO B 1 65 ? -2.811 -35.906 -16.328 1 89.44 65 PRO B N 1
ATOM 1719 C CA . PRO B 1 65 ? -1.514 -35.812 -15.656 1 89.44 65 PRO B CA 1
ATOM 1720 C C . PRO B 1 65 ? -0.443 -36.688 -16.328 1 89.44 65 PRO B C 1
ATOM 1722 O O . PRO B 1 65 ? 0.752 -36.438 -16.141 1 89.44 65 PRO B O 1
ATOM 1725 N N . ASP B 1 66 ? -0.785 -37.562 -17.266 1 88.56 66 ASP B N 1
ATOM 1726 C CA . ASP B 1 66 ? 0.122 -38.594 -17.812 1 88.56 66 ASP B CA 1
ATOM 1727 C C . ASP B 1 66 ? 1.064 -37.969 -18.844 1 88.56 66 ASP B C 1
ATOM 1729 O O . ASP B 1 66 ? 2.121 -38.531 -19.141 1 88.56 66 ASP B O 1
ATOM 1733 N N . PHE B 1 67 ? 0.634 -36.844 -19.422 1 88.44 67 PHE B N 1
ATOM 1734 C CA . PHE B 1 67 ? 1.501 -36.25 -20.438 1 88.44 67 PHE B CA 1
ATOM 1735 C C . PHE B 1 67 ? 2.59 -35.406 -19.797 1 88.44 67 PHE B C 1
ATOM 1737 O O . PHE B 1 67 ? 3.518 -34.969 -20.469 1 88.44 67 PHE B O 1
ATOM 1744 N N . LEU B 1 68 ? 2.51 -35.219 -18.5 1 91.94 68 LEU B N 1
ATOM 1745 C CA . LEU B 1 68 ? 3.477 -34.375 -17.797 1 91.94 68 LEU B CA 1
ATOM 1746 C C . LEU B 1 68 ? 4.66 -35.188 -17.297 1 91.94 68 LEU B C 1
ATOM 1748 O O . LEU B 1 68 ? 4.516 -36.375 -17.016 1 91.94 68 LEU B O 1
ATOM 1752 N N . PRO B 1 69 ? 5.844 -34.531 -17.312 1 90.62 69 PRO B N 1
ATOM 1753 C CA . PRO B 1 69 ? 6.984 -35.281 -16.766 1 90.62 69 PRO B CA 1
ATOM 1754 C C . PRO B 1 69 ? 6.785 -35.656 -15.297 1 90.62 69 PRO B C 1
ATOM 1756 O O . PRO B 1 69 ? 6.043 -34.969 -14.578 1 90.62 69 PRO B O 1
ATOM 1759 N N . ARG B 1 70 ? 7.457 -36.719 -14.844 1 89.69 70 ARG B N 1
ATOM 1760 C CA . ARG B 1 70 ? 7.316 -37.219 -13.477 1 89.69 70 ARG B CA 1
ATOM 1761 C C . ARG B 1 70 ? 7.762 -36.156 -12.461 1 89.69 70 ARG B C 1
ATOM 1763 O O . ARG B 1 70 ? 7.312 -36.188 -11.32 1 89.69 70 ARG B O 1
ATOM 1770 N N . SER B 1 71 ? 8.648 -35.188 -12.898 1 90.81 71 SER B N 1
ATOM 1771 C CA . SER B 1 71 ? 9.211 -34.188 -12.008 1 90.81 71 SER B CA 1
ATOM 1772 C C . SER B 1 71 ? 8.25 -33 -11.836 1 90.81 71 SER B C 1
ATOM 1774 O O . SER B 1 71 ? 8.461 -32.156 -10.977 1 90.81 71 SER B O 1
ATOM 1776 N N . PHE B 1 72 ? 7.18 -33.031 -12.656 1 94.56 72 PHE B N 1
ATOM 1777 C CA . PHE B 1 72 ? 6.227 -31.938 -12.57 1 94.56 72 PHE B CA 1
ATOM 1778 C C . PHE B 1 72 ? 5.379 -32.062 -11.305 1 94.56 72 PHE B C 1
ATOM 1780 O O . PHE B 1 72 ? 4.809 -33.125 -11.039 1 94.56 72 PHE B O 1
ATOM 1787 N N . ASP B 1 73 ? 5.281 -30.953 -10.547 1 95 73 ASP B N 1
ATOM 1788 C CA . ASP B 1 73 ? 4.527 -30.953 -9.297 1 95 73 ASP B CA 1
ATOM 1789 C C . ASP B 1 73 ? 3.152 -30.312 -9.484 1 95 73 ASP B C 1
ATOM 1791 O O . ASP B 1 73 ? 2.984 -29.109 -9.25 1 95 73 ASP B O 1
ATOM 1795 N N . LEU B 1 74 ? 2.172 -31.094 -9.828 1 95.25 74 LEU B N 1
ATOM 1796 C CA . LEU B 1 74 ? 0.816 -30.641 -10.094 1 95.25 74 LEU B CA 1
ATOM 1797 C C . LEU B 1 74 ? 0.184 -30.031 -8.844 1 95.25 74 LEU B C 1
ATOM 1799 O O . LEU B 1 74 ? -0.551 -29.047 -8.922 1 95.25 74 LEU B O 1
ATOM 1803 N N . GLU B 1 75 ? 0.448 -30.656 -7.715 1 95.25 75 GLU B N 1
ATOM 1804 C CA . GLU B 1 75 ? -0.116 -30.172 -6.461 1 95.25 75 GLU B CA 1
ATOM 1805 C C . GLU B 1 75 ? 0.39 -28.766 -6.141 1 95.25 75 GLU B C 1
ATOM 1807 O O . GLU B 1 75 ? -0.375 -27.922 -5.684 1 95.25 75 GLU B O 1
ATOM 1812 N N . GLU B 1 76 ? 1.673 -28.547 -6.414 1 96.44 76 GLU B N 1
ATOM 1813 C CA . GLU B 1 76 ? 2.223 -27.219 -6.176 1 96.44 76 GLU B CA 1
ATOM 1814 C C . GLU B 1 76 ? 1.618 -26.188 -7.129 1 96.44 76 GLU B C 1
ATOM 1816 O O . GLU B 1 76 ? 1.336 -25.062 -6.734 1 96.44 76 GLU B O 1
ATOM 1821 N N . MET B 1 77 ? 1.436 -26.531 -8.406 1 96.19 77 MET B N 1
ATOM 1822 C CA . MET B 1 77 ? 0.76 -25.625 -9.344 1 96.19 77 MET B CA 1
ATOM 1823 C C . MET B 1 77 ? -0.635 -25.281 -8.844 1 96.19 77 MET B C 1
ATOM 1825 O O . MET B 1 77 ? -1.052 -24.109 -8.93 1 96.19 77 MET B O 1
ATOM 1829 N N . ARG B 1 78 ? -1.321 -26.266 -8.336 1 96.94 78 ARG B N 1
ATOM 1830 C CA . ARG B 1 78 ? -2.666 -26.031 -7.812 1 96.94 78 ARG B CA 1
ATOM 1831 C C . ARG B 1 78 ? -2.645 -25.062 -6.637 1 96.94 78 ARG B C 1
ATOM 1833 O O . ARG B 1 78 ? -3.438 -24.125 -6.586 1 96.94 78 ARG B O 1
ATOM 1840 N N . LYS B 1 79 ? -1.715 -25.297 -5.711 1 97 79 LYS B N 1
ATOM 1841 C CA . LYS B 1 79 ? -1.581 -24.438 -4.539 1 97 79 LYS B CA 1
ATOM 1842 C C . LYS B 1 79 ? -1.312 -23 -4.953 1 97 79 LYS B C 1
ATOM 1844 O O . LYS B 1 79 ? -1.947 -22.062 -4.441 1 97 79 LYS B O 1
ATOM 1849 N N . ASP B 1 80 ? -0.367 -22.828 -5.895 1 96.94 80 ASP B N 1
ATOM 1850 C CA . ASP B 1 80 ? 0.004 -21.484 -6.336 1 96.94 80 ASP B CA 1
ATOM 1851 C C . ASP B 1 80 ? -1.172 -20.781 -7.012 1 96.94 80 ASP B C 1
ATOM 1853 O O . ASP B 1 80 ? -1.427 -19.609 -6.762 1 96.94 80 ASP B O 1
ATOM 1857 N N . THR B 1 81 ? -1.858 -21.516 -7.852 1 96.56 81 THR B N 1
ATOM 1858 C CA . THR B 1 81 ? -2.99 -20.938 -8.578 1 96.56 81 THR B CA 1
ATOM 1859 C C . THR B 1 81 ? -4.105 -20.547 -7.613 1 96.56 81 THR B C 1
ATOM 1861 O O . THR B 1 81 ? -4.652 -19.438 -7.707 1 96.56 81 THR B O 1
ATOM 1864 N N . GLU B 1 82 ? -4.406 -21.422 -6.652 1 97.12 82 GLU B N 1
ATOM 1865 C CA . GLU B 1 82 ? -5.469 -21.156 -5.688 1 97.12 82 GLU B CA 1
ATOM 1866 C C . GLU B 1 82 ? -5.09 -20.016 -4.742 1 97.12 82 GLU B C 1
ATOM 1868 O O . GLU B 1 82 ? -5.934 -19.188 -4.383 1 97.12 82 GLU B O 1
ATOM 1873 N N . LEU B 1 83 ? -3.832 -20.031 -4.336 1 97.88 83 LEU B N 1
ATOM 1874 C CA . LEU B 1 83 ? -3.357 -18.953 -3.467 1 97.88 83 LEU B CA 1
ATOM 1875 C C . LEU B 1 83 ? -3.447 -17.609 -4.172 1 97.88 83 LEU B C 1
ATOM 1877 O O . LEU B 1 83 ? -3.859 -16.609 -3.57 1 97.88 83 LEU B O 1
ATOM 1881 N N . PHE B 1 84 ? -3.043 -17.609 -5.426 1 96.88 84 PHE B N 1
ATOM 1882 C CA . PHE B 1 84 ? -3.158 -16.375 -6.203 1 96.88 84 PHE B CA 1
ATOM 1883 C C . PHE B 1 84 ? -4.598 -15.875 -6.211 1 96.88 84 PHE B C 1
ATOM 1885 O O . PHE B 1 84 ? -4.848 -14.695 -5.949 1 96.88 84 PHE B O 1
ATOM 1892 N N . GLU B 1 85 ? -5.52 -16.703 -6.457 1 95.56 85 GLU B N 1
ATOM 1893 C CA . GLU B 1 85 ? -6.93 -16.344 -6.527 1 95.56 85 GLU B CA 1
ATOM 1894 C C . GLU B 1 85 ? -7.438 -15.836 -5.18 1 95.56 85 GLU B C 1
ATOM 1896 O O . GLU B 1 85 ? -8.211 -14.875 -5.121 1 95.56 85 GLU B O 1
ATOM 1901 N N . ALA B 1 86 ? -7 -16.484 -4.117 1 97.56 86 ALA B N 1
ATOM 1902 C CA . ALA B 1 86 ? -7.43 -16.094 -2.775 1 97.56 86 ALA B CA 1
ATOM 1903 C C . ALA B 1 86 ? -6.855 -14.742 -2.379 1 97.56 86 ALA B C 1
ATOM 1905 O O . ALA B 1 86 ? -7.496 -13.977 -1.65 1 97.56 86 ALA B O 1
ATOM 1906 N N . MET B 1 87 ? -5.672 -14.406 -2.926 1 97.94 87 MET B N 1
ATOM 1907 C CA . MET B 1 87 ? -4.977 -13.195 -2.496 1 97.94 87 MET B CA 1
ATOM 1908 C C . MET B 1 87 ? -5.391 -12 -3.346 1 97.94 87 MET B C 1
ATOM 1910 O O . MET B 1 87 ? -5.145 -10.852 -2.971 1 97.94 87 MET B O 1
ATOM 1914 N N . TYR B 1 88 ? -6.027 -12.281 -4.434 1 95.12 88 TYR B N 1
ATOM 1915 C CA . TYR B 1 88 ? -6.324 -11.195 -5.363 1 95.12 88 TYR B CA 1
ATOM 1916 C C . TYR B 1 88 ? -7.227 -10.148 -4.711 1 95.12 88 TYR B C 1
ATOM 1918 O O . TYR B 1 88 ? -6.902 -8.961 -4.703 1 95.12 88 TYR B O 1
ATOM 1926 N N . PRO B 1 89 ? -8.336 -10.562 -4.082 1 97.38 89 PRO B N 1
ATOM 1927 C CA . PRO B 1 89 ? -9.172 -9.57 -3.4 1 97.38 89 PRO B CA 1
ATOM 1928 C C . PRO B 1 89 ? -8.43 -8.852 -2.275 1 97.38 89 PRO B C 1
ATOM 1930 O O . PRO B 1 89 ? -8.719 -7.68 -1.996 1 97.38 89 PRO B O 1
ATOM 1933 N N . ILE B 1 90 ? -7.508 -9.484 -1.652 1 98.75 90 ILE B N 1
ATOM 1934 C CA . ILE B 1 90 ? -6.703 -8.906 -0.585 1 98.75 90 ILE B CA 1
ATOM 1935 C C . ILE B 1 90 ? -5.789 -7.824 -1.159 1 98.75 90 ILE B C 1
ATOM 1937 O O . ILE B 1 90 ? -5.648 -6.742 -0.577 1 98.75 90 ILE B O 1
ATOM 1941 N N . LEU B 1 91 ? -5.215 -8.141 -2.318 1 98.19 91 LEU B N 1
ATOM 1942 C CA . LEU B 1 91 ? -4.367 -7.172 -3.006 1 98.19 91 LEU B CA 1
ATOM 1943 C C . LEU B 1 91 ? -5.16 -5.918 -3.365 1 98.19 91 LEU B C 1
ATOM 1945 O O . LEU B 1 91 ? -4.684 -4.801 -3.16 1 98.19 91 LEU B O 1
ATOM 1949 N N . LEU B 1 92 ? -6.367 -6.07 -3.861 1 97.88 92 LEU B N 1
ATOM 1950 C CA . LEU B 1 92 ? -7.203 -4.938 -4.238 1 97.88 92 LEU B CA 1
ATOM 1951 C C . LEU B 1 92 ? -7.559 -4.09 -3.02 1 97.88 92 LEU B C 1
ATOM 1953 O O . LEU B 1 92 ? -7.457 -2.863 -3.061 1 97.88 92 LEU B O 1
ATOM 1957 N N . ALA B 1 93 ? -7.953 -4.734 -1.932 1 98.56 93 ALA B N 1
ATOM 1958 C CA . ALA B 1 93 ? -8.297 -4.027 -0.699 1 98.56 93 ALA B CA 1
ATOM 1959 C C . ALA B 1 93 ? -7.094 -3.264 -0.153 1 98.56 93 ALA B C 1
ATOM 1961 O O . ALA B 1 93 ? -7.215 -2.102 0.239 1 98.56 93 ALA B O 1
ATOM 1962 N N . SER B 1 94 ? -5.949 -3.932 -0.149 1 98.75 94 SER B N 1
ATOM 1963 C CA . SER B 1 94 ? -4.715 -3.316 0.324 1 98.75 94 SER B CA 1
ATOM 1964 C C . SER B 1 94 ? -4.359 -2.086 -0.504 1 98.75 94 SER B C 1
ATOM 1966 O O . SER B 1 94 ? -3.949 -1.06 0.044 1 98.75 94 SER B O 1
ATOM 1968 N N . SER B 1 95 ? -4.48 -2.176 -1.812 1 98.44 95 SER B N 1
ATOM 1969 C CA . SER B 1 95 ? -4.172 -1.071 -2.715 1 98.44 95 SER B CA 1
ATOM 1970 C C . SER B 1 95 ? -5.098 0.116 -2.471 1 98.44 95 SER B C 1
ATOM 1972 O O . SER B 1 95 ? -4.641 1.26 -2.396 1 98.44 95 SER B O 1
ATOM 1974 N N . GLN B 1 96 ? -6.359 -0.183 -2.359 1 98.12 96 GLN B N 1
ATOM 1975 C CA . GLN B 1 96 ? -7.359 0.861 -2.148 1 98.12 96 GLN B CA 1
ATOM 1976 C C . GLN B 1 96 ? -7.113 1.596 -0.833 1 98.12 96 GLN B C 1
ATOM 1978 O O . GLN B 1 96 ? -7.062 2.828 -0.804 1 98.12 96 GLN B O 1
ATOM 1983 N N . ILE B 1 97 ? -6.914 0.888 0.239 1 98.75 97 ILE B N 1
ATOM 1984 C CA . ILE B 1 97 ? -6.754 1.487 1.56 1 98.75 97 ILE B CA 1
ATOM 1985 C C . ILE B 1 97 ? -5.438 2.256 1.619 1 98.75 97 ILE B C 1
ATOM 1987 O O . ILE B 1 97 ? -5.379 3.361 2.164 1 98.75 97 ILE B O 1
ATOM 1991 N N . HIS B 1 98 ? -4.398 1.721 1.063 1 98.62 98 HIS B N 1
ATOM 1992 C CA . HIS B 1 98 ? -3.113 2.404 1.044 1 98.62 98 HIS B CA 1
ATOM 1993 C C . HIS B 1 98 ? -3.201 3.725 0.286 1 98.62 98 HIS B C 1
ATOM 1995 O O . HIS B 1 98 ? -2.684 4.746 0.745 1 98.62 98 HIS B O 1
ATOM 2001 N N . GLU B 1 99 ? -3.846 3.746 -0.875 1 98.38 99 GLU B N 1
ATOM 2002 C CA . GLU B 1 99 ? -4.004 4.957 -1.677 1 98.38 99 GLU B CA 1
ATOM 2003 C C . GLU B 1 99 ? -4.777 6.027 -0.913 1 98.38 99 GLU B C 1
ATOM 2005 O O . GLU B 1 99 ? -4.379 7.191 -0.892 1 98.38 99 GLU B O 1
ATOM 2010 N N . LEU B 1 100 ? -5.852 5.641 -0.292 1 98.69 100 LEU B N 1
ATOM 2011 C CA . LEU B 1 100 ? -6.676 6.582 0.463 1 98.69 100 LEU B CA 1
ATOM 2012 C C . LEU B 1 100 ? -5.895 7.164 1.637 1 98.69 100 LEU B C 1
ATOM 2014 O O . LEU B 1 100 ? -5.98 8.367 1.911 1 98.69 100 LEU B O 1
ATOM 2018 N N . ILE B 1 101 ? -5.125 6.348 2.354 1 98.75 101 ILE B N 1
ATOM 2019 C CA . ILE B 1 101 ? -4.316 6.816 3.477 1 98.75 101 ILE B CA 1
ATOM 2020 C C . ILE B 1 101 ? -3.25 7.789 2.977 1 98.75 101 ILE B C 1
ATOM 2022 O O . ILE B 1 101 ? -3.07 8.867 3.547 1 98.75 101 ILE B O 1
ATOM 2026 N N . GLU B 1 102 ? -2.58 7.418 1.91 1 97.88 102 GLU B N 1
ATOM 2027 C CA . GLU B 1 102 ? -1.537 8.266 1.342 1 97.88 102 GLU B CA 1
ATOM 2028 C C . GLU B 1 102 ? -2.1 9.617 0.912 1 97.88 102 GLU B C 1
ATOM 2030 O O . GLU B 1 102 ? -1.526 10.664 1.228 1 97.88 102 GLU B O 1
ATOM 2035 N N . ASP B 1 103 ? -3.234 9.609 0.194 1 97.69 103 ASP B N 1
ATOM 2036 C CA . ASP B 1 103 ? -3.883 10.828 -0.274 1 97.69 103 ASP B CA 1
ATOM 2037 C C . ASP B 1 103 ? -4.289 11.719 0.898 1 97.69 103 ASP B C 1
ATOM 2039 O O . ASP B 1 103 ? -4.109 12.938 0.852 1 97.69 103 ASP B O 1
ATOM 2043 N N . THR B 1 104 ? -4.836 11.109 1.907 1 98.25 104 THR B N 1
ATOM 2044 C CA . THR B 1 104 ? -5.301 11.859 3.07 1 98.25 104 THR B CA 1
ATOM 2045 C C . THR B 1 104 ? -4.129 12.492 3.812 1 98.25 104 THR B C 1
ATOM 2047 O O . THR B 1 104 ? -4.184 13.664 4.191 1 98.25 104 THR B O 1
ATOM 2050 N N . VAL B 1 105 ? -3.062 11.75 3.959 1 97 105 VAL B N 1
ATOM 2051 C CA . VAL B 1 105 ? -1.875 12.266 4.629 1 97 105 VAL B CA 1
ATOM 2052 C C . VAL B 1 105 ? -1.285 13.422 3.818 1 97 105 VAL B C 1
ATOM 2054 O O . VAL B 1 105 ? -0.875 14.438 4.383 1 97 105 VAL B O 1
ATOM 2057 N N . MET B 1 106 ? -1.284 13.312 2.549 1 96.06 106 MET B N 1
ATOM 2058 C CA . MET B 1 106 ? -0.771 14.367 1.672 1 96.06 106 MET B CA 1
ATOM 2059 C C . MET B 1 106 ? -1.603 15.633 1.802 1 96.06 106 MET B C 1
ATOM 2061 O O . MET B 1 106 ? -1.054 16.734 1.928 1 96.06 106 MET B O 1
ATOM 2065 N N . GLU B 1 107 ? -2.887 15.477 1.831 1 96.12 107 GLU B N 1
ATOM 2066 C CA . GLU B 1 107 ? -3.787 16.609 1.952 1 96.12 107 GLU B CA 1
ATOM 2067 C C . GLU B 1 107 ? -3.633 17.297 3.309 1 96.12 107 GLU B C 1
ATOM 2069 O O . GLU B 1 107 ? -3.459 18.516 3.379 1 96.12 107 GLU B O 1
ATOM 2074 N N . VAL B 1 108 ? -3.658 16.5 4.328 1 96.5 108 VAL B N 1
ATOM 2075 C CA . VAL B 1 108 ? -3.549 17.016 5.688 1 96.5 108 VAL B CA 1
ATOM 2076 C C . VAL B 1 108 ? -2.211 17.734 5.863 1 96.5 108 VAL B C 1
ATOM 2078 O O . VAL B 1 108 ? -2.154 18.828 6.43 1 96.5 108 VAL B O 1
ATOM 2081 N N . GLY B 1 109 ? -1.184 17.125 5.387 1 95.56 109 GLY B N 1
ATOM 2082 C CA . GLY B 1 109 ? 0.13 17.734 5.422 1 95.56 109 GLY B CA 1
ATOM 2083 C C . GLY B 1 109 ? 0.188 19.047 4.656 1 95.56 109 GLY B C 1
ATOM 2084 O O . GLY B 1 109 ? 0.772 20.031 5.133 1 95.56 109 GLY B O 1
ATOM 2085 N N . SER B 1 110 ? -0.347 19.062 3.531 1 95.25 110 SER B N 1
ATOM 2086 C CA . SER B 1 110 ? -0.387 20.266 2.703 1 95.25 110 SER B CA 1
ATOM 2087 C C . SER B 1 110 ? -1.116 21.391 3.412 1 95.25 110 SER B C 1
ATOM 2089 O O . SER B 1 110 ? -0.674 22.547 3.373 1 95.25 110 SER B O 1
ATOM 2091 N N . GLU B 1 111 ? -2.195 21.109 4.031 1 95.88 111 GLU B N 1
ATOM 2092 C CA . GLU B 1 111 ? -2.967 22.109 4.77 1 95.88 111 GLU B CA 1
ATOM 2093 C C . GLU B 1 111 ? -2.178 22.641 5.953 1 95.88 111 GLU B C 1
ATOM 2095 O O . GLU B 1 111 ? -2.139 23.859 6.18 1 95.88 111 GLU B O 1
ATOM 2100 N N . ALA B 1 112 ? -1.546 21.75 6.688 1 95.62 112 ALA B N 1
ATOM 2101 C CA . ALA B 1 112 ? -0.693 22.172 7.797 1 95.62 112 ALA B CA 1
ATOM 2102 C C . ALA B 1 112 ? 0.45 23.047 7.309 1 95.62 112 ALA B C 1
ATOM 2104 O O . ALA B 1 112 ? 0.768 24.062 7.93 1 95.62 112 ALA B O 1
ATOM 2105 N N . TYR B 1 113 ? 0.994 22.703 6.238 1 94.56 113 TYR B N 1
ATOM 2106 C CA . TYR B 1 113 ? 2.107 23.453 5.66 1 94.56 113 TYR B CA 1
ATOM 2107 C C . TYR B 1 113 ? 1.661 24.828 5.207 1 94.56 113 TYR B C 1
ATOM 2109 O O . TYR B 1 113 ? 2.35 25.828 5.453 1 94.56 113 TYR B O 1
ATOM 2117 N N . ALA B 1 114 ? 0.575 24.906 4.512 1 93.94 114 ALA B N 1
ATOM 2118 C CA . ALA B 1 114 ? 0.035 26.188 4.066 1 93.94 114 ALA B CA 1
ATOM 2119 C C . ALA B 1 114 ? -0.205 27.109 5.246 1 93.94 114 ALA B C 1
ATOM 2121 O O . ALA B 1 114 ? 0.113 28.312 5.176 1 93.94 114 ALA B O 1
ATOM 2122 N N . ALA B 1 115 ? -0.758 26.594 6.301 1 95.12 115 ALA B N 1
ATOM 2123 C CA . ALA B 1 115 ? -0.97 27.391 7.508 1 95.12 115 ALA B CA 1
ATOM 2124 C C . ALA B 1 115 ? 0.357 27.859 8.094 1 95.12 115 ALA B C 1
ATOM 2126 O O . ALA B 1 115 ? 0.476 29 8.539 1 95.12 115 ALA B O 1
ATOM 2127 N N . ALA B 1 116 ? 1.312 26.969 8.062 1 94.56 116 ALA B N 1
ATOM 2128 C CA . ALA B 1 116 ? 2.637 27.312 8.578 1 94.56 116 ALA B CA 1
ATOM 2129 C C . ALA B 1 116 ? 3.256 28.453 7.785 1 94.56 116 ALA B C 1
ATOM 2131 O O . ALA B 1 116 ? 3.924 29.328 8.359 1 94.56 116 ALA B O 1
ATOM 2132 N N . LEU B 1 117 ? 3.012 28.453 6.543 1 92.38 117 LEU B N 1
ATOM 2133 C CA . LEU B 1 117 ? 3.518 29.531 5.688 1 92.38 117 LEU B CA 1
ATOM 2134 C C . LEU B 1 117 ? 2.891 30.859 6.062 1 92.38 117 LEU B C 1
ATOM 2136 O O . LEU B 1 117 ? 3.561 31.906 6.035 1 92.38 117 LEU B O 1
ATOM 2140 N N . VAL B 1 118 ? 1.667 30.859 6.391 1 93.12 118 VAL B N 1
ATOM 2141 C CA . VAL B 1 118 ? 0.989 32.062 6.836 1 93.12 118 VAL B CA 1
ATOM 2142 C C . VAL B 1 118 ? 1.632 32.594 8.125 1 93.12 118 VAL B C 1
ATOM 2144 O O . VAL B 1 118 ? 1.941 33.781 8.25 1 93.12 118 VAL B O 1
ATOM 2147 N N .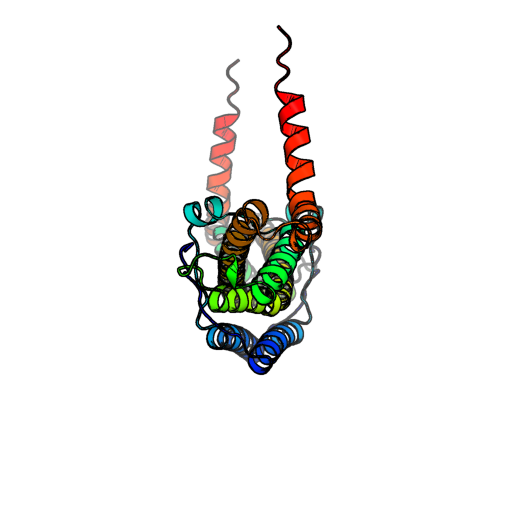 VAL B 1 119 ? 1.882 31.688 9.039 1 93.81 119 VAL B N 1
ATOM 2148 C CA . VAL B 1 119 ? 2.51 32.031 10.305 1 93.81 119 VAL B CA 1
ATOM 2149 C C . VAL B 1 119 ? 3.885 32.656 10.055 1 93.81 119 VAL B C 1
ATOM 2151 O O . VAL B 1 119 ? 4.223 33.688 10.625 1 93.81 119 VAL B O 1
ATOM 2154 N N . TYR B 1 120 ? 4.52 32 9.219 1 92.31 120 TYR B N 1
ATOM 2155 C CA . TYR B 1 120 ? 5.863 32.469 8.891 1 92.31 120 TYR B CA 1
ATOM 2156 C C . TYR B 1 120 ? 5.836 33.875 8.297 1 92.31 120 TYR B C 1
ATOM 2158 O O . TYR B 1 120 ? 6.609 34.75 8.695 1 92.31 120 TYR B O 1
ATOM 2166 N N . ASN B 1 121 ? 5.02 34.094 7.34 1 91.25 121 ASN B N 1
ATOM 2167 C CA . ASN B 1 121 ? 4.934 35.375 6.648 1 91.25 121 ASN B CA 1
ATOM 2168 C C . ASN B 1 121 ? 4.531 36.5 7.602 1 91.25 121 ASN B C 1
ATOM 2170 O O . ASN B 1 121 ? 5.062 37.594 7.523 1 91.25 121 ASN B O 1
ATOM 2174 N N . TYR B 1 122 ? 3.67 36.25 8.516 1 91.12 122 TYR B N 1
ATOM 2175 C CA . TYR B 1 122 ? 3.24 37.25 9.477 1 91.12 122 TYR B CA 1
ATOM 2176 C C . TYR B 1 122 ? 4.309 37.469 10.539 1 91.12 122 TYR B C 1
ATOM 2178 O O . TYR B 1 122 ? 4.496 38.594 11.008 1 91.12 122 TYR B O 1
ATOM 2186 N N . ALA B 1 123 ? 4.941 36.375 10.914 1 89.56 123 ALA B N 1
ATOM 2187 C CA . ALA B 1 123 ? 6.02 36.5 11.891 1 89.56 123 ALA B CA 1
ATOM 2188 C C . ALA B 1 123 ? 7.156 37.375 11.344 1 89.56 123 ALA B C 1
ATOM 2190 O O . ALA B 1 123 ? 7.762 38.156 12.078 1 89.56 123 ALA B O 1
ATOM 2191 N N . LYS B 1 124 ? 7.367 37.219 10.125 1 86.56 124 LYS B N 1
ATOM 2192 C CA . LYS B 1 124 ? 8.43 37.969 9.461 1 86.56 124 LYS B CA 1
ATOM 2193 C C . LYS B 1 124 ? 8.094 39.469 9.383 1 86.56 124 LYS B C 1
ATOM 2195 O O . LYS B 1 124 ? 8.977 40.312 9.453 1 86.56 124 LYS B O 1
ATOM 2200 N N . THR B 1 125 ? 6.844 39.812 9.266 1 84.56 125 THR B N 1
ATOM 2201 C CA . THR B 1 125 ? 6.418 41.188 9.023 1 84.56 125 THR B CA 1
ATOM 2202 C C . THR B 1 125 ? 5.938 41.844 10.32 1 84.56 125 THR B C 1
ATOM 2204 O O . THR B 1 125 ? 5.648 43.031 10.352 1 84.56 125 THR B O 1
ATOM 2207 N N . SER B 1 126 ? 5.801 41 11.25 1 78.31 126 SER B N 1
ATOM 2208 C CA . SER B 1 126 ? 5.289 41.531 12.516 1 78.31 126 SER B CA 1
ATOM 2209 C C . SER B 1 126 ? 6.305 42.469 13.18 1 78.31 126 SER B C 1
ATOM 2211 O O . SER B 1 126 ? 7.512 42.281 13.016 1 78.31 126 SER B O 1
ATOM 2213 N N . ASP B 1 127 ? 5.793 43.562 13.664 1 70.12 127 ASP B N 1
ATOM 2214 C CA . ASP B 1 127 ? 6.586 44.562 14.375 1 70.12 127 ASP B CA 1
ATOM 2215 C C . ASP B 1 127 ? 6.988 44.062 15.758 1 70.12 127 ASP B C 1
ATOM 2217 O O . ASP B 1 127 ? 7.461 44.844 16.594 1 70.12 127 ASP B O 1
ATOM 2221 N N . GLN B 1 128 ? 6.492 42.906 16.031 1 63.88 128 GLN B N 1
ATOM 2222 C CA . GLN B 1 128 ? 6.734 42.438 17.391 1 63.88 128 GLN B CA 1
ATOM 2223 C C . GLN B 1 128 ? 8.227 42.281 17.656 1 63.88 128 GLN B C 1
ATOM 2225 O O . GLN B 1 128 ? 8.625 41.938 18.766 1 63.88 128 GLN B O 1
ATOM 2230 N N . GLY B 1 129 ? 9.016 42.875 16.828 1 57.38 129 GLY B N 1
ATOM 2231 C CA . GLY B 1 129 ? 10.406 43.188 17.125 1 57.38 129 GLY B CA 1
ATOM 2232 C C . GLY B 1 129 ? 11.281 41.938 17.219 1 57.38 129 GLY B C 1
ATOM 2233 O O . GLY B 1 129 ? 10.953 40.906 16.672 1 57.38 129 GLY B O 1
ATOM 2234 N N . ALA B 1 130 ? 12.273 42.094 18.234 1 61.34 130 ALA B N 1
ATOM 2235 C CA . ALA B 1 130 ? 13.469 41.375 18.672 1 61.34 130 ALA B CA 1
ATOM 2236 C C . ALA B 1 130 ? 13.133 39.969 19.125 1 61.34 130 ALA B C 1
ATOM 2238 O O . ALA B 1 130 ? 13.898 39.031 18.875 1 61.34 130 ALA B O 1
ATOM 2239 N N . GLY B 1 131 ? 11.805 39.656 19.547 1 71 131 GLY B N 1
ATOM 2240 C CA . GLY B 1 131 ? 11.547 38.375 20.172 1 71 131 GLY B CA 1
ATOM 2241 C C . GLY B 1 131 ? 11.25 37.281 19.156 1 71 131 GLY B C 1
ATOM 2242 O O . GLY B 1 131 ? 11.516 36.094 19.422 1 71 131 GLY B O 1
ATOM 2243 N N . LEU B 1 132 ? 10.773 37.719 17.938 1 81.25 132 LEU B N 1
ATOM 2244 C CA . LEU B 1 132 ? 10.391 36.719 16.953 1 81.25 132 LEU B CA 1
ATOM 2245 C C . LEU B 1 132 ? 11.469 36.562 15.875 1 81.25 132 LEU B C 1
ATOM 2247 O O . LEU B 1 132 ? 11.43 35.625 15.086 1 81.25 132 LEU B O 1
ATOM 2251 N N . ASP B 1 133 ? 12.453 37.469 15.93 1 82.5 133 ASP B N 1
ATOM 2252 C CA . ASP B 1 133 ? 13.484 37.438 14.891 1 82.5 133 ASP B CA 1
ATOM 2253 C C . ASP B 1 133 ? 14.258 36.125 14.898 1 82.5 133 ASP B C 1
ATOM 2255 O O . ASP B 1 133 ? 14.531 35.562 13.836 1 82.5 133 ASP B O 1
ATOM 2259 N N . GLY B 1 134 ? 14.594 35.719 16.094 1 80.62 134 GLY B N 1
ATOM 2260 C CA . GLY B 1 134 ? 15.32 34.469 16.203 1 80.62 134 GLY B CA 1
ATOM 2261 C C . GLY B 1 134 ? 14.539 33.281 15.695 1 80.62 134 GLY B C 1
ATOM 2262 O O . GLY B 1 134 ? 15.086 32.406 14.992 1 80.62 134 GLY B O 1
ATOM 2263 N N . VAL B 1 135 ? 13.273 33.344 16.031 1 82.31 135 VAL B N 1
ATOM 2264 C CA . VAL B 1 135 ? 12.422 32.219 15.656 1 82.31 135 VAL B CA 1
ATOM 2265 C C . VAL B 1 135 ? 12.18 32.219 14.148 1 82.31 135 VAL B C 1
ATOM 2267 O O . VAL B 1 135 ? 12.18 31.172 13.5 1 82.31 135 VAL B O 1
ATOM 2270 N N . VAL B 1 136 ? 11.953 33.406 13.586 1 85.56 136 VAL B N 1
ATOM 2271 C CA . VAL B 1 136 ? 11.742 33.594 12.148 1 85.56 136 VAL B CA 1
ATOM 2272 C C . VAL B 1 136 ? 12.984 33.125 11.391 1 85.56 136 VAL B C 1
ATOM 2274 O O . VAL B 1 136 ? 12.883 32.469 10.352 1 85.56 136 VAL B O 1
ATOM 2277 N N . ASP B 1 137 ? 14.164 33.469 11.961 1 84 137 ASP B N 1
ATOM 2278 C CA . ASP B 1 137 ? 15.422 33.031 11.344 1 84 137 ASP B CA 1
ATOM 2279 C C . ASP B 1 137 ? 15.555 31.516 11.328 1 84 137 ASP B C 1
ATOM 2281 O O . ASP B 1 137 ? 16.016 30.938 10.344 1 84 137 ASP B O 1
ATOM 2285 N N . GLU B 1 138 ? 15.211 30.938 12.359 1 83.5 138 GLU B N 1
ATOM 2286 C CA . GLU B 1 138 ? 15.25 29.484 12.445 1 83.5 138 GLU B CA 1
ATOM 2287 C C . GLU B 1 138 ? 14.305 28.844 11.43 1 83.5 138 GLU B C 1
ATOM 2289 O O . GLU B 1 138 ? 14.641 27.828 10.812 1 83.5 138 GLU B O 1
ATOM 2294 N N . MET B 1 139 ? 13.109 29.453 11.281 1 86.25 139 MET B N 1
ATOM 2295 C CA . MET B 1 139 ? 12.117 28.938 10.344 1 86.25 139 MET B CA 1
ATOM 2296 C C . MET B 1 139 ? 12.562 29.156 8.898 1 86.25 139 MET B C 1
ATOM 2298 O O . MET B 1 139 ? 12.297 28.328 8.031 1 86.25 139 MET B O 1
ATOM 2302 N N . ALA B 1 140 ? 13.289 30.25 8.703 1 79.44 140 ALA B N 1
ATOM 2303 C CA . ALA B 1 140 ? 13.719 30.625 7.363 1 79.44 140 ALA B CA 1
ATOM 2304 C C . ALA B 1 140 ? 14.797 29.688 6.844 1 79.44 140 ALA B C 1
ATOM 2306 O O . ALA B 1 140 ? 15.016 29.578 5.633 1 79.44 140 ALA B O 1
ATOM 2307 N N . LYS B 1 141 ? 15.516 29.031 7.727 1 77.94 141 LYS B N 1
ATOM 2308 C CA . LYS B 1 141 ? 16.625 28.156 7.344 1 77.94 141 LYS B CA 1
ATOM 2309 C C . LYS B 1 141 ? 16.156 27.078 6.379 1 77.94 141 LYS B C 1
ATOM 2311 O O . LYS B 1 141 ? 16.922 26.609 5.535 1 77.94 141 LYS B O 1
ATOM 2316 N N . ARG B 1 142 ? 14.891 26.797 6.422 1 72.19 142 ARG B N 1
ATOM 2317 C CA . ARG B 1 142 ? 14.375 25.766 5.523 1 72.19 142 ARG B CA 1
ATOM 2318 C C . ARG B 1 142 ? 14.344 26.266 4.082 1 72.19 142 ARG B C 1
ATOM 2320 O O . ARG B 1 142 ? 14.484 25.484 3.145 1 72.19 142 ARG B O 1
ATOM 2327 N N . PHE B 1 143 ? 14.062 27.594 3.953 1 67.62 143 PHE B N 1
ATOM 2328 C CA . PHE B 1 143 ? 13.938 28.203 2.631 1 67.62 143 PHE B CA 1
ATOM 2329 C C . PHE B 1 143 ? 15.312 28.547 2.064 1 67.62 143 PHE B C 1
ATOM 2331 O O . PHE B 1 143 ? 15.438 28.859 0.878 1 67.62 143 PHE B O 1
ATOM 2338 N N . ALA B 1 144 ? 16.297 28.766 2.875 1 60.25 144 ALA B N 1
ATOM 2339 C CA . ALA B 1 144 ? 17.625 29.172 2.445 1 60.25 144 ALA B CA 1
ATOM 2340 C C . ALA B 1 144 ? 18.203 28.172 1.439 1 60.25 144 ALA B C 1
ATOM 2342 O O . ALA B 1 144 ? 18.891 28.562 0.498 1 60.25 144 ALA B O 1
ATOM 2343 N N . ARG B 1 145 ? 18.156 26.984 1.548 1 54.19 145 ARG B N 1
ATOM 2344 C CA . ARG B 1 145 ? 18.891 26.125 0.636 1 54.19 145 ARG B CA 1
ATOM 2345 C C . ARG B 1 145 ? 18.266 26.125 -0.752 1 54.19 145 ARG B C 1
ATOM 2347 O O . ARG B 1 145 ? 18.938 25.875 -1.749 1 54.19 145 ARG B O 1
ATOM 2354 N N . LYS B 1 146 ? 16.953 26.312 -0.876 1 52.84 146 LYS B N 1
ATOM 2355 C CA . LYS B 1 146 ? 16.391 26.344 -2.227 1 52.84 146 LYS B CA 1
ATOM 2356 C C . LYS B 1 146 ? 16.891 27.562 -2.998 1 52.84 146 LYS B C 1
ATOM 2358 O O . LYS B 1 146 ? 17.047 27.5 -4.219 1 52.84 146 LYS B O 1
ATOM 2363 N N . SER B 1 147 ? 17 28.719 -2.494 1 47.97 147 SER B N 1
ATOM 2364 C CA . SER B 1 147 ? 17.438 29.938 -3.164 1 47.97 147 SER B CA 1
ATOM 2365 C C . SER B 1 147 ? 18.859 29.781 -3.727 1 47.97 147 SER B C 1
ATOM 2367 O O . SER B 1 147 ? 19.172 30.344 -4.781 1 47.97 147 SER B O 1
ATOM 2369 N N . ASN B 1 148 ? 19.625 29.172 -3.238 1 43.88 148 ASN B N 1
ATOM 2370 C CA . ASN B 1 148 ? 20.984 29.125 -3.764 1 43.88 148 ASN B CA 1
ATOM 2371 C C . ASN B 1 148 ? 21.078 28.266 -5.016 1 43.88 148 ASN B C 1
ATOM 2373 O O . ASN B 1 148 ? 21.891 28.531 -5.906 1 43.88 148 ASN B O 1
ATOM 2377 N N . LYS B 1 149 ? 20.266 27.281 -5.102 1 45.88 149 LYS B N 1
ATOM 2378 C CA . LYS B 1 149 ? 20.422 26.5 -6.328 1 45.88 149 LYS B CA 1
ATOM 2379 C C . LYS B 1 149 ? 19.875 27.266 -7.535 1 45.88 149 LYS B C 1
ATOM 2381 O O . LYS B 1 149 ? 20.328 27.047 -8.664 1 45.88 149 LYS B O 1
ATOM 2386 N N . LYS B 1 150 ? 18.734 27.906 -7.512 1 45.22 150 LYS B N 1
ATOM 2387 C CA . LYS B 1 150 ? 18.266 28.609 -8.703 1 45.22 150 LYS B CA 1
ATOM 2388 C C . LYS B 1 150 ? 19.219 29.734 -9.086 1 45.22 150 LYS B C 1
ATOM 2390 O O . LYS B 1 150 ? 19.25 30.172 -10.234 1 45.22 150 LYS B O 1
ATOM 2395 N N . ASN B 1 151 ? 19.75 30.328 -8.289 1 40.12 151 ASN B N 1
ATOM 2396 C CA . ASN B 1 151 ? 20.656 31.391 -8.695 1 40.12 151 ASN B CA 1
ATOM 2397 C C . ASN B 1 151 ? 21.859 30.859 -9.469 1 40.12 151 ASN B C 1
ATOM 2399 O O . ASN B 1 151 ? 22.531 31.625 -10.164 1 40.12 151 ASN B O 1
ATOM 2403 N N . GLN B 1 152 ? 22.266 29.688 -9.25 1 38.88 152 GLN B N 1
ATOM 2404 C CA . GLN B 1 152 ? 23.438 29.234 -9.992 1 38.88 152 GLN B CA 1
ATOM 2405 C C . GLN B 1 152 ? 23.047 28.766 -11.391 1 38.88 152 GLN B C 1
ATOM 2407 O O . GLN B 1 152 ? 23.891 28.688 -12.281 1 38.88 152 GLN B O 1
ATOM 2412 N N . ALA B 1 153 ? 21.922 28.297 -11.594 1 46.62 153 ALA B N 1
ATOM 2413 C CA . ALA B 1 153 ? 21.672 27.734 -12.922 1 46.62 153 ALA B CA 1
ATOM 2414 C C . ALA B 1 153 ? 21.438 28.859 -13.945 1 46.62 153 ALA B C 1
ATOM 2416 O O . ALA B 1 153 ? 21.359 28.594 -15.148 1 46.62 153 ALA B O 1
ATOM 2417 N N . GLU B 1 154 ? 20.844 30.031 -13.539 1 40.94 154 GLU B N 1
ATOM 2418 C CA . GLU B 1 154 ? 20.469 31.016 -14.555 1 40.94 154 GLU B CA 1
ATOM 2419 C C . GLU B 1 154 ? 21.688 31.703 -15.141 1 40.94 154 GLU B C 1
ATOM 2421 O O . GLU B 1 154 ? 21.562 32.656 -15.914 1 40.94 154 GLU B O 1
ATOM 2426 N N . THR B 1 155 ? 22.891 31.422 -14.695 1 39.09 155 THR B N 1
ATOM 2427 C CA . THR B 1 155 ? 23.844 32.188 -15.484 1 39.09 155 THR B CA 1
ATOM 2428 C C . THR B 1 155 ? 23.938 31.656 -16.906 1 39.09 155 THR B C 1
ATOM 2430 O O . THR B 1 155 ? 24.438 30.547 -17.125 1 39.09 155 THR B O 1
ATOM 2433 N N . PRO B 1 156 ? 22.906 31.922 -17.719 1 44.28 156 PRO B N 1
ATOM 2434 C CA . PRO B 1 156 ? 23.062 31.656 -19.156 1 44.28 156 PRO B CA 1
ATOM 2435 C C . PRO B 1 156 ? 24.344 32.281 -19.719 1 44.28 156 PRO B C 1
ATOM 2437 O O . PRO B 1 156 ? 24.719 33.406 -19.375 1 44.28 156 PRO B O 1
ATOM 2440 N N . SER B 1 157 ? 25.391 31.531 -19.938 1 40.38 157 SER B N 1
ATOM 2441 C CA . SER B 1 157 ? 26.469 32.094 -20.734 1 40.38 157 SER B CA 1
ATOM 2442 C C . SER B 1 157 ? 25.953 32.75 -22 1 40.38 157 SER B C 1
ATOM 2444 O O . SER B 1 157 ? 25.25 32.125 -22.797 1 40.38 157 SER B O 1
ATOM 2446 N N . VAL B 1 158 ? 25.969 34.125 -22.031 1 34.75 158 VAL B N 1
ATOM 2447 C CA . VAL B 1 158 ? 25.922 34.938 -23.25 1 34.75 158 VAL B CA 1
ATOM 2448 C C . VAL B 1 158 ? 27.125 34.625 -24.125 1 34.75 158 VAL B C 1
ATOM 2450 O O . VAL B 1 158 ? 28.25 34.562 -23.641 1 34.75 158 VAL B O 1
#

Foldseek 3Di:
DPDDPDDDDDDPVNVVVVVVVVVVVCVVCVPDDDDDPVRVVPDDDQDPVNLVVLVVVLVVCVVCVPVDDPPDDSVVSVVVSVVCVVCVVVVVVVVVVVVVVVVVVVSVVVVVVVVVVVVLVCLVVDPPPPPSVVVNVVVCVVVVVVVVVVVPPPPPDD/DPDDPDDDDDDPVNVVVVVVVVVVVCVVCVPDDDDDPVRVVPDDDQDPVNLVVLVVVLVVCVVCVPVDDPPDDSVVSVVVSVVCVVCVVVVVVVVVVVVVVVVVVVSVVVVVVVVVVVVLVCLVVPVPPDPSVVVNVVVCVVVVVVVVVVVVVPPPDD

Nearest PDB structures (foldseek):
  3l1n-assembly1_A  TM=2.990E-01  e=9.657E+00  Talaromyces marneffei

pLDDT: mean 87.1, std 16.4, range [34.38, 98.88]

Sequence (316 aa):
MPANRVSAVLSKEDCEAILAAFNTIKTKLPFLIDLTKEERVALPKMGDKSRAFVTKALEVATQNPDFLPRSFDLEEMRKDTELFEAMYPILLASSQIHELIEDTVMEVGSEAYAAALVVYNYAKTSDQGAGLDGVVDEMAKRFARKSNKKNQAETPSVMPANRVSAVLSKEDCEAILAAFNTIKTKLPFLIDLTKEERVALPKMGDKSRAFVTKALEVATQNPDFLPRSFDLEEMRKDTELFEAMYPILLASSQIHELIEDTVMEVGSEAYAAALVVYNYAKTSDQGAGLDGVVDEMAKRFARKSNKKNQAETPSV

Solvent-accessible surface area (backbone atoms only — not comparable to full-atom values): 17698 Å² total; per-residue (Å²): 119,79,79,75,87,68,84,62,80,76,50,69,68,48,51,51,52,38,56,48,27,54,49,50,40,48,66,70,41,80,74,63,38,79,63,51,75,70,52,58,69,68,47,58,80,63,48,79,71,42,51,58,43,28,55,49,28,49,51,49,40,70,77,44,57,81,64,49,60,90,78,58,57,64,68,57,39,50,38,24,47,52,35,35,61,64,41,45,63,52,46,53,52,38,51,53,54,35,50,26,46,51,37,32,46,50,51,29,31,22,44,22,42,53,47,23,50,52,44,48,56,34,55,67,67,40,79,74,50,81,76,44,48,63,56,43,51,61,55,43,56,72,57,52,66,60,57,57,56,61,64,61,66,65,67,68,84,129,120,78,76,74,86,67,84,62,80,75,52,71,68,47,50,51,51,38,56,49,28,55,50,50,40,50,66,67,41,80,74,61,38,80,65,52,74,70,51,59,69,67,46,61,80,61,48,79,73,42,50,60,42,28,55,48,29,48,52,49,40,71,76,45,58,81,64,48,60,90,77,58,58,64,68,58,37,49,37,24,46,51,36,36,62,65,43,45,64,52,45,53,52,38,51,53,54,35,50,26,47,49,36,32,46,50,50,28,32,21,42,20,41,54,47,23,49,51,42,47,57,34,52,67,67,42,78,75,51,79,77,43,49,63,55,43,51,61,56,44,56,72,58,52,65,60,57,58,56,60,65,61,66,64,65,68,85,127

Organism: NCBI:txid1188229

Radius of gyration: 28.01 Å; Cα contacts (8 Å, |Δi|>4): 312; chains: 2; bounding box: 41×83×68 Å